Protein AF-A0A545UJK9-F1 (afdb_monomer)

Sequence (254 aa):
MILSSCSIAANKTDKSIFQKYAFKEGGYSVVGTHGQRHEFHAEMKEFFIENVESLKSIKRDWQLGDDKPLSACGYNYYLNILKDGVKVDEIGLNFEDGCGYAVIDGKSFSFDKSQLLKSKQLMRKVIRKEHKFESLEEARIFMNKQKTNSEIALVSPVKWAEFDGEFRVYANCKSHKHNKGKIDGCIKALKKQIREKQPKRKFAITQSGSSKDKVLLTIKGAKELIQLFDKESIVFTWKDYRPELIAYWVADAK

Foldseek 3Di:
DDDDDDPPPDPPPQQFPCVPDPLVVAQKKKWKDFDPDDPCCVVQPIWMARPSVLVVVLRNLWGFAAWDPDDPQFAGMKIFMDGNLHGPDIKGADDPPPQQWIADPNTITHTDPVSSNVSSVNIFHKDKDKDFDPALVVLLVVVVVCPPPPQWNDKPDFLSNQFFWKFKFKDQLDPDPPDPVSVVVSLVVVVVVLCVVPVPWDKDWDFPQDDVNITIIMMTTYLCSLVVDDPVGTPGRIDGGGSMIIIIGRPPDD

Secondary structure (DSSP, 8-state):
---------------BTTTT--GGGS-EEEEEEE-S--THHHHH-SEEE--HHHHHHHHHH-B--SEE---S---SEEEEEEETTEEEEEEEEE-STTT-EEEETTEEEE--THHHHHTGGG-EEEEEEEEE-SSHHHHHHHHHHHTT-TTEEEE---GGGT-SEEEEEEEE-SS-SS-HHHHHHHHHHHHHHHHHH-TT---EEEEEEEETTEEEEEEEE-GGGGGGS-GGGEEEEEEEPP-EEEEEEETT--

Organism: NCBI:txid2592383

Solvent-accessible s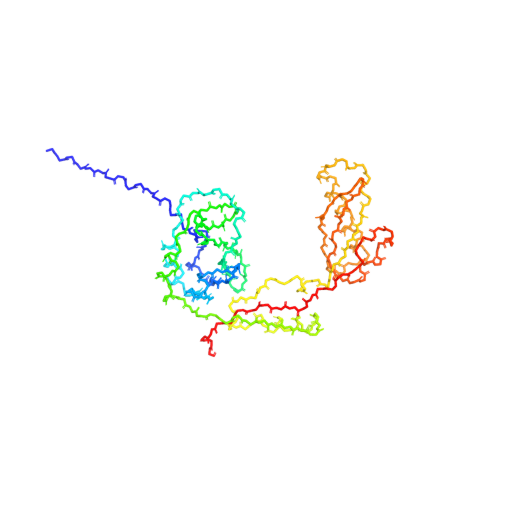urface area (backbone atoms only — not comparable to full-atom values): 14730 Å² total; per-residue (Å²): 138,83,84,78,80,81,77,77,76,76,80,72,74,78,46,26,81,44,62,90,58,66,43,91,75,52,59,39,34,40,38,39,40,80,52,48,93,52,77,63,49,79,75,68,53,40,30,36,39,54,54,48,68,52,51,48,48,48,34,71,65,35,54,44,58,60,80,42,80,84,65,90,70,71,41,38,31,33,40,37,33,26,50,75,86,40,79,76,49,69,35,40,28,25,74,54,89,93,63,32,26,35,38,52,99,91,44,31,23,28,38,68,68,65,50,58,62,77,44,48,89,64,45,42,53,41,45,81,44,80,47,78,47,97,36,58,66,58,40,48,53,52,52,61,67,48,73,80,41,86,42,54,76,45,68,60,93,54,74,52,80,74,24,54,25,38,30,29,34,50,44,79,44,84,87,54,84,86,46,63,74,59,52,53,49,46,51,51,52,51,51,49,55,50,38,75,78,40,71,89,64,62,69,49,79,44,81,74,52,70,52,95,56,27,37,31,32,40,40,34,15,56,80,74,63,55,77,79,52,60,74,89,34,50,78,38,82,72,43,75,50,75,38,59,45,49,34,29,28,40,69,83,63,128

pLDDT: mean 89.11, std 13.09, range [38.69, 98.19]

Mean predicted aligned error: 7.36 Å

Structure (mmCIF, N/CA/C/O backbone):
data_AF-A0A545UJK9-F1
#
_entry.id   AF-A0A545UJK9-F1
#
loop_
_atom_site.group_PDB
_atom_site.id
_atom_site.type_symbol
_atom_site.label_atom_id
_atom_site.label_alt_id
_atom_site.label_comp_id
_atom_site.label_asym_id
_atom_site.label_entity_id
_atom_site.label_seq_id
_atom_site.pdbx_PDB_ins_code
_atom_site.Cartn_x
_atom_site.Cartn_y
_atom_site.Cartn_z
_atom_site.occupancy
_atom_site.B_iso_or_equiv
_atom_site.auth_seq_id
_atom_site.auth_comp_id
_atom_site.auth_asym_id
_atom_site.auth_atom_id
_atom_site.pdbx_PDB_model_num
ATOM 1 N N . MET A 1 1 ? -63.002 16.857 7.895 1.00 39.66 1 MET A N 1
ATOM 2 C CA . MET A 1 1 ? -62.139 16.682 6.708 1.00 39.66 1 MET A CA 1
ATOM 3 C C . MET A 1 1 ? -60.701 16.827 7.197 1.00 39.66 1 MET A C 1
ATOM 5 O O . MET A 1 1 ? -60.295 17.936 7.507 1.00 39.66 1 MET A O 1
ATOM 9 N N . ILE A 1 2 ? -60.007 15.713 7.452 1.00 38.69 2 ILE A N 1
ATOM 10 C CA . ILE A 1 2 ? -58.653 15.698 8.036 1.00 38.69 2 ILE A CA 1
ATOM 11 C C . ILE A 1 2 ? -57.689 15.385 6.893 1.00 38.69 2 ILE A C 1
ATOM 13 O O . ILE A 1 2 ? -57.708 14.278 6.362 1.00 38.69 2 ILE A O 1
ATOM 17 N N . LEU A 1 3 ? -56.893 16.372 6.483 1.00 39.56 3 LEU A N 1
ATOM 18 C CA . LEU A 1 3 ? -55.818 16.173 5.516 1.00 39.56 3 LEU A CA 1
ATOM 19 C C . LEU A 1 3 ? -54.610 15.602 6.262 1.00 39.56 3 LEU A C 1
ATOM 21 O O . LEU A 1 3 ? -53.916 16.312 6.984 1.00 39.56 3 LEU A O 1
ATOM 25 N N . SER A 1 4 ? -54.405 14.295 6.111 1.00 48.59 4 SER A N 1
ATOM 26 C CA . SER A 1 4 ? -53.184 13.608 6.519 1.00 48.59 4 SER A CA 1
ATOM 27 C C . SER A 1 4 ? -52.075 13.975 5.533 1.00 48.59 4 SER A C 1
ATOM 29 O O . SER A 1 4 ? -52.131 13.616 4.356 1.00 48.59 4 SER A O 1
ATOM 31 N N . SER A 1 5 ? -51.089 14.741 5.992 1.00 42.91 5 SER A N 1
ATOM 32 C CA . SER A 1 5 ? -49.870 15.015 5.240 1.00 42.91 5 SER A CA 1
ATOM 33 C C . SER A 1 5 ? -48.931 13.810 5.339 1.00 42.91 5 SER A C 1
ATOM 35 O O . SER A 1 5 ? -48.243 13.600 6.337 1.00 42.91 5 SER A O 1
ATOM 37 N N . CYS A 1 6 ? -48.880 13.008 4.276 1.00 42.19 6 CYS A N 1
ATOM 38 C CA . CYS A 1 6 ? -47.784 12.070 4.058 1.00 42.19 6 CYS A CA 1
ATOM 39 C C . CYS A 1 6 ? -46.506 12.860 3.744 1.00 42.19 6 CYS A C 1
ATOM 41 O O . CYS A 1 6 ? -46.276 13.270 2.607 1.00 42.19 6 CYS A O 1
ATOM 43 N N . SER A 1 7 ? -45.654 13.048 4.749 1.00 41.72 7 SER A N 1
ATOM 44 C CA . SER A 1 7 ? -44.261 13.430 4.533 1.00 41.72 7 SER A CA 1
ATOM 45 C C . SER A 1 7 ? -43.517 12.234 3.945 1.00 41.72 7 SER A C 1
ATOM 47 O O . SER A 1 7 ? -43.176 11.286 4.651 1.00 41.72 7 SER A O 1
ATOM 49 N N . ILE A 1 8 ? -43.279 12.269 2.636 1.00 41.53 8 ILE A N 1
ATOM 50 C CA . ILE A 1 8 ? -42.358 11.356 1.961 1.00 41.53 8 ILE A CA 1
ATOM 51 C C . ILE A 1 8 ? -40.964 11.690 2.496 1.00 41.53 8 ILE A C 1
ATOM 53 O O . ILE A 1 8 ? -40.380 12.713 2.139 1.00 41.53 8 ILE A O 1
ATOM 57 N N . ALA A 1 9 ? -40.448 10.855 3.398 1.00 45.34 9 ALA A N 1
ATOM 58 C CA . ALA A 1 9 ? -39.056 10.918 3.808 1.00 45.34 9 ALA A CA 1
ATOM 59 C C . ALA A 1 9 ? -38.199 10.712 2.555 1.00 45.34 9 ALA A C 1
ATOM 61 O O . ALA A 1 9 ? -38.165 9.622 1.982 1.00 45.34 9 ALA A O 1
ATOM 62 N N . ALA A 1 10 ? -37.550 11.779 2.090 1.00 40.75 10 ALA A N 1
ATOM 63 C CA . ALA A 1 10 ? -36.544 11.676 1.052 1.00 40.75 10 ALA A CA 1
ATOM 64 C C . ALA A 1 10 ? -35.485 10.687 1.548 1.00 40.75 10 ALA A C 1
ATOM 66 O O . ALA A 1 10 ? -34.823 10.940 2.556 1.00 40.75 10 ALA A O 1
ATOM 67 N N . ASN A 1 11 ? -35.367 9.545 0.867 1.00 41.53 11 ASN A N 1
ATOM 68 C CA . ASN A 1 11 ? -34.298 8.579 1.078 1.00 41.53 11 ASN A CA 1
ATOM 69 C C . ASN A 1 11 ? -32.974 9.298 0.808 1.00 41.53 11 ASN A C 1
ATOM 71 O O . ASN A 1 11 ? -32.508 9.377 -0.328 1.00 41.53 11 ASN A O 1
ATOM 75 N N . LYS A 1 12 ? -32.392 9.874 1.860 1.00 50.25 12 LYS A N 1
ATOM 76 C CA . LYS A 1 12 ? -31.032 10.386 1.860 1.00 50.25 12 LYS A CA 1
ATOM 77 C C . LYS A 1 12 ? -30.170 9.151 1.643 1.00 50.25 12 LYS A C 1
ATOM 79 O O . LYS A 1 12 ? -30.011 8.345 2.550 1.00 50.25 12 LYS A O 1
ATOM 84 N N . THR A 1 13 ? -29.725 8.934 0.409 1.00 56.72 13 THR A N 1
ATOM 85 C CA . THR A 1 13 ? -28.750 7.891 0.094 1.00 56.72 13 THR A CA 1
ATOM 86 C C . THR A 1 13 ? -27.595 8.054 1.067 1.00 56.72 13 THR A C 1
ATOM 88 O O . THR A 1 13 ? -26.915 9.078 1.009 1.00 56.72 13 THR A O 1
ATOM 91 N N . ASP A 1 14 ? -27.434 7.095 1.981 1.00 67.19 14 ASP A N 1
ATOM 92 C CA . ASP A 1 14 ? -26.333 7.058 2.940 1.00 67.19 14 ASP A CA 1
ATOM 93 C C . ASP A 1 14 ? -25.021 7.178 2.160 1.00 67.19 14 ASP A C 1
ATOM 95 O O . ASP A 1 14 ? -24.580 6.239 1.490 1.00 67.19 14 ASP A O 1
ATOM 99 N N . LYS A 1 15 ? -24.406 8.362 2.203 1.00 89.06 15 LYS A N 1
ATOM 100 C CA . LYS A 1 15 ? -23.086 8.608 1.626 1.00 89.06 15 LYS A CA 1
ATOM 101 C C . LYS A 1 15 ? -22.047 8.318 2.704 1.00 89.06 15 LYS A C 1
ATOM 103 O O . LYS A 1 15 ? -21.289 9.191 3.095 1.00 89.06 15 LYS A O 1
ATOM 108 N N . SER A 1 16 ? -22.020 7.095 3.222 1.00 94.19 16 SER A N 1
ATOM 109 C CA . SER A 1 16 ? -20.997 6.696 4.188 1.00 94.19 16 SER A CA 1
ATOM 110 C C . SER A 1 16 ? -19.636 6.532 3.509 1.00 94.19 16 SER A C 1
ATOM 112 O O . SER A 1 16 ? -19.543 5.951 2.424 1.00 94.19 16 SER A O 1
ATOM 114 N N . ILE A 1 17 ? -18.556 6.921 4.194 1.00 95.19 17 ILE A N 1
ATOM 115 C CA . ILE A 1 17 ? -17.178 6.591 3.781 1.00 95.19 17 ILE A CA 1
ATOM 116 C C . ILE A 1 17 ? -16.957 5.074 3.663 1.00 95.19 17 ILE A C 1
ATOM 118 O O . ILE A 1 17 ? -16.113 4.609 2.899 1.00 95.19 17 ILE A O 1
ATOM 122 N N . PHE A 1 18 ? -17.761 4.286 4.381 1.00 96.50 18 PHE A N 1
ATOM 123 C CA . PHE A 1 18 ? -17.692 2.832 4.413 1.00 96.50 18 PHE A CA 1
ATOM 124 C C . PHE A 1 18 ? -18.866 2.154 3.690 1.00 96.50 18 PHE A C 1
ATOM 126 O O . PHE A 1 18 ? -19.170 0.987 3.961 1.00 96.50 18 PHE A O 1
ATOM 133 N N . GLN A 1 19 ? -19.543 2.853 2.770 1.00 95.00 19 GLN A N 1
ATOM 134 C CA . GLN A 1 19 ? -20.798 2.383 2.173 1.00 95.00 19 GLN A CA 1
ATOM 135 C C . GLN A 1 19 ? -20.699 0.971 1.574 1.00 95.00 19 GLN A C 1
ATOM 137 O O . GLN A 1 19 ? -21.574 0.138 1.828 1.00 95.00 19 GLN A O 1
ATOM 142 N N . LYS A 1 20 ? -19.606 0.665 0.866 1.00 95.00 20 LYS A N 1
ATOM 143 C CA . LYS A 1 20 ? -19.405 -0.619 0.174 1.00 95.00 20 LYS A CA 1
ATOM 144 C C . LYS A 1 20 ? -18.989 -1.798 1.064 1.00 95.00 20 LYS A C 1
ATOM 146 O O . LYS A 1 20 ? -18.977 -2.925 0.585 1.00 95.00 20 LYS A O 1
ATOM 151 N N . TYR A 1 21 ? -18.667 -1.581 2.342 1.00 96.44 21 TYR A N 1
ATOM 152 C CA . TYR A 1 21 ? -18.179 -2.658 3.214 1.00 96.44 21 TYR A CA 1
ATOM 153 C C . TYR A 1 21 ? -19.302 -3.282 4.037 1.00 96.44 21 TYR A C 1
ATOM 155 O O . TYR A 1 21 ? -20.040 -2.588 4.746 1.00 96.44 21 TYR A O 1
ATOM 163 N N . ALA A 1 22 ? -19.420 -4.605 3.985 1.00 95.81 22 ALA A N 1
ATOM 164 C CA . ALA A 1 22 ? -20.423 -5.360 4.721 1.00 95.81 22 ALA A CA 1
ATOM 165 C C . ALA A 1 22 ? -19.916 -5.749 6.120 1.00 95.81 22 ALA A C 1
ATOM 167 O O . ALA A 1 22 ? -19.771 -6.923 6.436 1.00 95.81 22 ALA A O 1
ATOM 168 N N . PHE A 1 23 ? -19.681 -4.769 7.001 1.00 96.06 23 PHE A N 1
ATOM 169 C CA . PHE A 1 23 ? -19.128 -5.023 8.346 1.00 96.06 23 PHE A CA 1
ATOM 170 C C . PHE A 1 23 ? -19.927 -6.030 9.193 1.00 96.06 23 PHE A C 1
ATOM 172 O O . PHE A 1 23 ? -19.360 -6.675 10.070 1.00 96.06 23 PHE A O 1
ATOM 179 N N . LYS A 1 24 ? -21.221 -6.226 8.902 1.00 94.31 24 LYS A N 1
ATOM 180 C CA . LYS A 1 24 ? -22.060 -7.257 9.538 1.00 94.31 24 LYS A CA 1
ATOM 181 C C . LYS A 1 24 ? -21.575 -8.694 9.300 1.00 94.31 24 LYS A C 1
ATOM 183 O O . LYS A 1 24 ? -21.925 -9.567 10.080 1.00 94.31 24 LYS A O 1
ATOM 188 N N . GLU A 1 25 ? -20.800 -8.932 8.246 1.00 94.25 25 GLU A N 1
ATOM 189 C CA . GLU A 1 25 ? -20.271 -10.253 7.883 1.00 94.25 25 GLU A CA 1
ATOM 190 C C . GLU A 1 25 ? -19.005 -10.617 8.679 1.00 94.25 25 GLU A C 1
ATOM 192 O O . GLU A 1 25 ? -18.482 -11.719 8.539 1.00 94.25 25 GLU A O 1
ATOM 197 N N . GLY A 1 26 ? -18.512 -9.713 9.536 1.00 94.38 26 GLY A N 1
ATOM 198 C CA . GLY A 1 26 ? -17.326 -9.944 10.358 1.00 94.38 26 GLY A CA 1
ATOM 199 C C . GLY A 1 26 ? -16.023 -9.981 9.556 1.00 94.38 26 GLY A C 1
ATOM 200 O O . GLY A 1 26 ? -15.997 -9.738 8.349 1.00 94.38 26 GLY A O 1
ATOM 201 N N . GLY A 1 27 ? -14.908 -10.236 10.246 1.00 94.88 27 GLY A N 1
ATOM 202 C CA . GLY A 1 27 ? -13.566 -10.337 9.652 1.00 94.88 27 GLY A CA 1
ATOM 203 C C . GLY A 1 27 ? -12.989 -9.028 9.101 1.00 94.88 27 GLY A C 1
ATOM 204 O O . GLY A 1 27 ? -11.875 -9.019 8.589 1.00 94.88 27 GLY A O 1
ATOM 205 N N . TYR A 1 28 ? -13.727 -7.922 9.183 1.00 98.06 28 TYR A N 1
ATOM 206 C CA . TYR A 1 28 ? -13.229 -6.611 8.794 1.00 98.06 28 TYR A CA 1
ATOM 207 C C . TYR A 1 28 ? -12.449 -5.955 9.925 1.00 98.06 28 TYR A C 1
ATOM 209 O O . TYR A 1 28 ? -12.803 -6.079 11.096 1.00 98.06 28 TYR A O 1
ATOM 217 N N . SER A 1 29 ? -11.448 -5.170 9.550 1.00 97.62 29 SER A N 1
ATOM 218 C CA . SER A 1 29 ? -10.830 -4.201 10.441 1.00 97.62 29 SER A CA 1
ATOM 219 C C . SER A 1 29 ? -10.411 -2.943 9.685 1.00 97.62 29 SER A C 1
ATOM 221 O O . SER A 1 29 ? -10.289 -2.935 8.457 1.00 97.62 29 SER A O 1
ATOM 223 N N . VAL A 1 30 ? -10.242 -1.853 10.427 1.00 98.19 30 VAL A N 1
ATOM 224 C CA . VAL A 1 30 ? -9.805 -0.553 9.919 1.00 98.19 30 VAL A CA 1
ATOM 225 C C . VAL A 1 30 ? -8.575 -0.118 10.702 1.00 98.19 30 VAL A C 1
ATOM 227 O O . VAL A 1 30 ? -8.620 -0.034 11.930 1.00 98.19 30 VAL A O 1
ATOM 230 N N . VAL A 1 31 ? -7.488 0.187 9.990 1.00 98.19 31 VAL A N 1
ATOM 231 C CA . VAL A 1 31 ? -6.260 0.750 10.569 1.00 98.19 31 VAL A CA 1
ATOM 232 C C . VAL A 1 31 ? -6.061 2.170 10.064 1.00 98.19 31 VAL A C 1
ATOM 234 O O . VAL A 1 31 ? -5.873 2.395 8.866 1.00 98.19 31 VAL A O 1
ATOM 237 N N . GLY A 1 32 ? -6.081 3.121 10.991 1.00 97.62 32 GLY A N 1
ATOM 238 C CA . GLY A 1 32 ? -5.728 4.508 10.744 1.00 97.62 32 GLY A CA 1
ATOM 239 C C . GLY A 1 32 ? -4.219 4.711 10.815 1.00 97.62 32 GLY A C 1
ATOM 240 O O . GLY A 1 32 ? -3.614 4.443 11.853 1.00 97.62 32 GLY A O 1
ATOM 241 N N . THR A 1 33 ? -3.606 5.186 9.730 1.00 96.81 33 THR A N 1
ATOM 242 C CA . THR A 1 33 ? -2.154 5.409 9.646 1.00 96.81 33 THR A CA 1
ATOM 243 C C . THR A 1 33 ? -1.821 6.819 9.182 1.00 96.81 33 THR A C 1
ATOM 245 O O . THR A 1 33 ? -2.498 7.367 8.311 1.00 96.81 33 THR A O 1
ATOM 248 N N . HIS A 1 34 ? -0.733 7.387 9.701 1.00 94.31 34 HIS A N 1
ATOM 249 C CA . HIS A 1 34 ? -0.248 8.691 9.256 1.00 94.31 34 HIS A CA 1
ATOM 250 C C . HIS A 1 34 ? 0.224 8.671 7.794 1.00 94.31 34 HIS A C 1
ATOM 252 O O . HIS A 1 34 ? 0.900 7.740 7.354 1.00 94.31 34 HIS A O 1
ATOM 258 N N . GLY A 1 35 ? -0.114 9.732 7.062 1.00 89.88 35 GLY A N 1
ATOM 259 C CA . GLY A 1 35 ? 0.452 10.067 5.759 1.00 89.88 35 GLY A CA 1
ATOM 260 C C . GLY A 1 35 ? 1.487 11.187 5.881 1.00 89.88 35 GLY A C 1
ATOM 261 O O . GLY A 1 35 ? 2.453 11.085 6.636 1.00 89.88 35 GLY A O 1
ATOM 262 N N . GLN A 1 36 ? 1.289 12.275 5.139 1.00 88.06 36 GLN A N 1
ATOM 263 C CA . GLN A 1 36 ? 2.109 13.485 5.239 1.00 88.06 36 GLN A CA 1
ATOM 264 C C . GLN A 1 36 ? 1.959 14.148 6.610 1.00 88.06 36 GLN A C 1
ATOM 266 O O . GLN A 1 36 ? 0.859 14.177 7.162 1.00 88.06 36 GLN A O 1
ATOM 271 N N . ARG A 1 37 ? 3.069 14.681 7.144 1.00 88.69 37 ARG A N 1
ATOM 272 C CA . ARG A 1 37 ? 3.132 15.339 8.458 1.00 88.69 37 ARG A CA 1
ATOM 273 C C . ARG A 1 37 ? 2.036 16.398 8.580 1.00 88.69 37 ARG A C 1
ATOM 275 O O . ARG A 1 37 ? 1.972 17.295 7.751 1.00 88.69 37 ARG A O 1
ATOM 282 N N . HIS A 1 38 ? 1.226 16.297 9.627 1.00 91.88 38 HIS A N 1
ATOM 283 C CA . HIS A 1 38 ? 0.122 17.216 9.889 1.00 91.88 38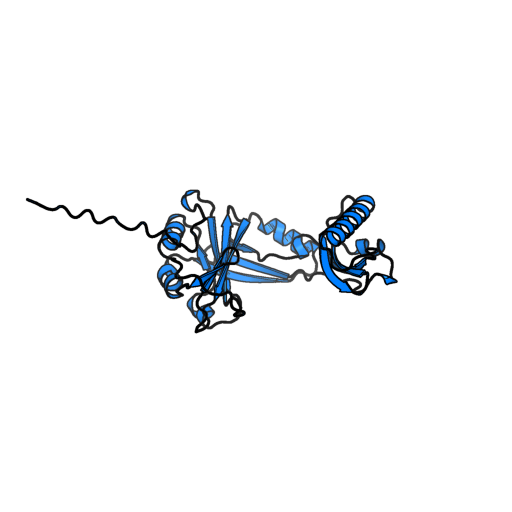 HIS A CA 1
ATOM 284 C C . HIS A 1 38 ? -0.143 17.312 11.395 1.00 91.88 38 HIS A C 1
ATOM 286 O O . HIS A 1 38 ? 0.093 16.348 12.126 1.00 91.88 38 HIS A O 1
ATOM 292 N N . GLU A 1 39 ? -0.662 18.442 11.875 1.00 90.38 39 GLU A N 1
ATOM 293 C CA . GLU A 1 39 ? -0.963 18.655 13.302 1.00 90.38 39 GLU A CA 1
ATOM 294 C C . GLU A 1 39 ? -1.950 17.621 13.873 1.00 90.38 39 GLU A C 1
ATOM 296 O O . GLU A 1 39 ? -1.786 17.143 14.997 1.00 90.38 39 GLU A O 1
ATOM 301 N N . PHE A 1 40 ? -2.899 17.171 13.048 1.00 89.19 40 PHE A N 1
ATOM 302 C CA . PHE A 1 40 ? -3.897 16.157 13.406 1.00 89.19 40 PHE A CA 1
ATOM 303 C C . PHE A 1 40 ? -3.283 14.811 13.833 1.00 89.19 40 PHE A C 1
ATOM 305 O O . PHE A 1 40 ? -3.926 14.023 14.524 1.00 89.19 40 PHE A O 1
ATOM 312 N N . HIS A 1 41 ? -2.025 14.537 13.464 1.00 91.06 41 HIS A N 1
ATOM 313 C CA . HIS A 1 41 ? -1.315 13.319 13.875 1.00 91.06 41 HIS A CA 1
ATOM 314 C C . HIS A 1 41 ? -1.152 13.230 15.392 1.00 91.06 41 HIS A C 1
ATOM 316 O O . HIS A 1 41 ? -1.311 12.156 15.970 1.00 91.06 41 HIS A O 1
ATOM 322 N N . ALA A 1 42 ? -0.861 14.356 16.051 1.00 88.75 42 ALA A N 1
ATOM 323 C CA . ALA A 1 42 ? -0.697 14.390 17.502 1.00 88.75 42 ALA A CA 1
ATOM 324 C C . ALA A 1 42 ? -2.025 14.119 18.225 1.00 88.75 42 ALA A C 1
ATOM 326 O O . ALA A 1 42 ? -2.048 13.473 19.277 1.00 88.75 42 ALA A O 1
ATOM 327 N N . GLU A 1 43 ? -3.124 14.583 17.632 1.00 91.75 43 GLU A N 1
ATOM 328 C CA . GLU A 1 43 ? -4.461 14.470 18.195 1.00 91.75 43 GLU A CA 1
ATOM 329 C C . GLU A 1 43 ? -5.041 13.063 18.022 1.00 91.75 43 GLU A C 1
ATOM 331 O O . GLU A 1 43 ? -5.506 12.462 18.997 1.00 91.75 43 GLU A O 1
ATOM 336 N N . MET A 1 44 ? -4.996 12.520 16.805 1.00 92.56 44 MET A N 1
ATOM 337 C CA . MET A 1 44 ? -5.635 11.245 16.488 1.00 92.56 44 MET A CA 1
ATOM 338 C C . MET A 1 44 ? -4.747 10.042 16.810 1.00 92.56 44 MET A C 1
ATOM 340 O O . MET A 1 44 ? -5.242 9.032 17.315 1.00 92.56 44 MET A O 1
ATOM 344 N N . LYS A 1 45 ? -3.433 10.172 16.572 1.00 94.25 45 LYS A N 1
ATOM 345 C CA . LYS A 1 45 ? -2.465 9.065 16.521 1.00 94.25 45 LYS A CA 1
ATOM 346 C C . LYS A 1 45 ? -2.906 7.974 15.536 1.00 94.25 45 LYS A C 1
ATOM 348 O O . LYS A 1 45 ? -3.890 8.117 14.816 1.00 94.25 45 LYS A O 1
ATOM 353 N N . GLU A 1 46 ? -2.146 6.893 15.458 1.00 96.25 46 GLU A N 1
ATOM 354 C CA . GLU A 1 46 ? -2.495 5.715 14.662 1.00 96.25 46 GLU A CA 1
ATOM 355 C C . GLU A 1 46 ? -3.425 4.816 15.479 1.00 96.25 46 GLU A C 1
ATOM 357 O O . GLU A 1 46 ? -3.264 4.683 16.700 1.00 96.25 46 GLU A O 1
ATOM 362 N N . PHE A 1 47 ? -4.400 4.196 14.820 1.00 97.06 47 PHE A N 1
ATOM 363 C CA . PHE A 1 47 ? -5.437 3.441 15.516 1.00 97.06 47 PHE A CA 1
ATOM 364 C C . PHE A 1 47 ? -5.882 2.181 14.776 1.00 97.06 47 PHE A C 1
ATOM 366 O O . PHE A 1 47 ? -5.608 1.998 13.593 1.00 97.06 47 PHE A O 1
ATOM 373 N N . PHE A 1 48 ? -6.623 1.337 15.489 1.00 97.44 48 PHE A N 1
ATOM 374 C CA . PHE A 1 48 ? -7.199 0.090 15.007 1.00 97.44 48 PHE A CA 1
ATOM 375 C C . PHE A 1 48 ? -8.634 -0.097 15.505 1.00 97.44 48 PHE A C 1
ATOM 377 O O . PHE A 1 48 ? -8.936 0.160 16.673 1.00 97.44 48 PHE A O 1
ATOM 384 N N . ILE A 1 49 ? -9.514 -0.567 14.623 1.00 97.38 49 ILE A N 1
ATOM 385 C CA . ILE A 1 49 ? -10.904 -0.918 14.929 1.00 97.38 49 ILE A CA 1
ATOM 386 C C . ILE A 1 49 ? -11.216 -2.256 14.255 1.00 97.38 49 ILE A C 1
ATOM 388 O O . ILE A 1 49 ? -11.106 -2.370 13.041 1.00 97.38 49 ILE A O 1
ATOM 392 N N . GLU A 1 50 ? -11.643 -3.254 15.021 1.00 96.44 50 GLU A N 1
ATOM 393 C CA . GLU A 1 50 ? -12.064 -4.573 14.501 1.00 96.44 50 GLU A CA 1
A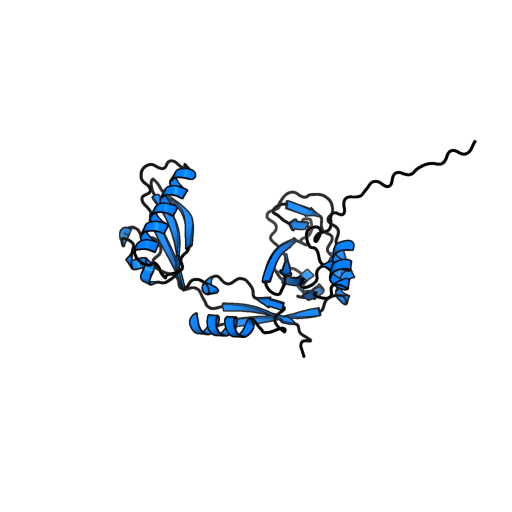TOM 394 C C . GLU A 1 50 ? -13.434 -5.013 15.026 1.00 96.44 50 GLU A C 1
ATOM 396 O O . GLU A 1 50 ? -14.084 -5.885 14.454 1.00 96.44 50 GLU A O 1
ATOM 401 N N . ASN A 1 51 ? -13.886 -4.417 16.135 1.00 96.12 51 ASN A N 1
ATOM 402 C CA . ASN A 1 51 ? -15.160 -4.770 16.734 1.00 96.12 51 ASN A CA 1
ATOM 403 C C . ASN A 1 51 ? -16.294 -4.426 15.758 1.00 96.12 51 ASN A C 1
ATOM 405 O O . ASN A 1 51 ? -16.435 -3.275 15.343 1.00 96.12 51 ASN A O 1
ATOM 409 N N . VAL A 1 52 ? -17.112 -5.423 15.419 1.00 97.25 52 VAL A N 1
ATOM 410 C CA . VAL A 1 52 ? -18.185 -5.296 14.422 1.00 97.25 52 VAL A CA 1
ATOM 411 C C . VAL A 1 52 ? -19.175 -4.180 14.770 1.00 97.25 52 VAL A C 1
ATOM 413 O O . VAL A 1 52 ? -19.610 -3.460 13.872 1.00 97.25 52 VAL A O 1
ATOM 416 N N . GLU A 1 53 ? -19.503 -3.984 16.047 1.00 97.50 53 GLU A N 1
ATOM 417 C CA . GLU A 1 53 ? -20.421 -2.923 16.475 1.00 97.50 53 GLU A CA 1
ATOM 418 C C . GLU A 1 53 ? -19.777 -1.536 16.368 1.00 97.50 53 GLU A C 1
ATOM 420 O O . GLU A 1 53 ? -20.399 -0.615 15.836 1.00 97.50 53 GLU A O 1
ATOM 425 N N . SER A 1 54 ? -18.501 -1.395 16.744 1.00 97.75 54 SER A N 1
ATOM 426 C CA . SER A 1 54 ? -17.735 -0.165 16.492 1.00 97.75 54 SER A CA 1
ATOM 427 C C . SER A 1 54 ? -17.659 0.158 14.996 1.00 97.75 54 SER A C 1
ATOM 429 O O . SER A 1 54 ? -17.886 1.301 14.604 1.00 97.75 54 SER A O 1
ATOM 431 N N . LEU A 1 55 ? -17.398 -0.844 14.149 1.00 98.00 55 LEU A N 1
ATOM 432 C CA . LEU A 1 55 ? -17.331 -0.692 12.693 1.00 98.00 55 LEU A CA 1
ATOM 433 C C . LEU A 1 55 ? -18.683 -0.273 12.091 1.00 98.00 55 LEU A C 1
ATOM 435 O O . LEU A 1 55 ? -18.745 0.629 11.254 1.00 98.00 55 LEU A O 1
ATOM 439 N N . LYS A 1 56 ? -19.790 -0.878 12.536 1.00 96.75 56 LYS A N 1
ATOM 440 C CA . LYS A 1 56 ? -21.145 -0.448 12.151 1.00 96.75 56 LYS A CA 1
ATOM 441 C C . LYS A 1 56 ? -21.433 0.982 12.607 1.00 96.75 56 LYS A C 1
ATOM 443 O O . LYS A 1 56 ? -22.018 1.742 11.835 1.00 96.75 56 LYS A O 1
ATOM 448 N N . SER A 1 57 ? -21.013 1.353 13.821 1.00 96.56 57 SER A N 1
ATOM 449 C CA . SER A 1 57 ? -21.190 2.713 14.336 1.00 96.56 57 SER A CA 1
ATOM 450 C C . SER A 1 57 ? -20.467 3.720 13.455 1.00 96.56 57 SER A C 1
ATOM 452 O O . SER A 1 57 ? -21.120 4.600 12.909 1.00 96.56 57 SER A O 1
ATOM 454 N N . ILE A 1 58 ? -19.161 3.550 13.214 1.00 96.94 58 ILE A N 1
ATOM 455 C CA . ILE A 1 58 ? -18.418 4.487 12.358 1.00 96.94 58 ILE A CA 1
ATOM 456 C C . ILE A 1 58 ? -18.951 4.492 10.923 1.00 96.94 58 ILE A C 1
ATOM 458 O O . ILE A 1 58 ? -18.964 5.539 10.296 1.00 96.94 58 ILE A O 1
ATOM 462 N N . LYS A 1 59 ? -19.460 3.369 10.394 1.00 96.38 59 LYS A N 1
ATOM 463 C CA . LYS A 1 59 ? -20.114 3.356 9.077 1.00 96.38 59 LYS A CA 1
ATOM 464 C C . LYS A 1 59 ? -21.334 4.276 9.041 1.00 96.38 59 LYS A C 1
ATOM 466 O O . LYS A 1 59 ? -21.498 5.013 8.075 1.00 96.38 59 LYS A O 1
ATOM 471 N N . ARG A 1 60 ? -22.174 4.250 10.072 1.00 95.25 60 ARG A N 1
ATOM 472 C CA . ARG A 1 60 ? -23.333 5.145 10.180 1.00 95.25 60 ARG A CA 1
ATOM 473 C C . ARG A 1 60 ? -22.914 6.588 10.467 1.00 95.25 60 ARG A C 1
ATOM 475 O O . ARG A 1 60 ? -23.527 7.511 9.945 1.00 95.25 60 ARG A O 1
ATOM 482 N N . ASP A 1 61 ? -21.896 6.783 11.294 1.00 95.62 61 ASP A N 1
ATOM 483 C CA . ASP A 1 61 ? -21.559 8.102 11.825 1.00 95.62 61 ASP A CA 1
ATOM 484 C C . ASP A 1 61 ? -20.615 8.885 10.897 1.00 95.62 61 ASP A C 1
ATOM 486 O O . ASP A 1 61 ? -20.625 10.110 10.937 1.00 95.62 61 ASP A O 1
ATOM 490 N N . TRP A 1 62 ? -19.810 8.207 10.068 1.00 96.50 62 TRP A N 1
ATOM 491 C CA . TRP A 1 62 ? -18.834 8.827 9.165 1.00 96.50 62 TRP A CA 1
ATOM 492 C C . TRP A 1 62 ? -19.431 9.022 7.774 1.00 96.50 62 TRP A C 1
ATOM 494 O O . TRP A 1 62 ? -19.296 8.192 6.868 1.00 96.50 62 TRP A O 1
ATOM 504 N N . GLN A 1 63 ? -20.101 10.153 7.625 1.00 96.25 63 GLN A N 1
ATOM 505 C CA . GLN A 1 63 ? -20.780 10.572 6.415 1.00 96.25 63 GLN A CA 1
ATOM 506 C C . GLN A 1 63 ? -19.878 11.472 5.568 1.00 96.25 63 GLN A C 1
ATOM 508 O O . GLN A 1 63 ? -19.115 12.309 6.063 1.00 96.25 63 GLN A O 1
ATOM 513 N N . LEU A 1 64 ? -19.983 11.283 4.262 1.00 95.69 64 LEU A N 1
ATOM 514 C CA . LEU A 1 64 ? -19.387 12.117 3.237 1.00 95.69 64 LEU A CA 1
ATOM 515 C C . LEU A 1 64 ? -20.346 13.265 2.931 1.00 95.69 64 LEU A C 1
ATOM 517 O O . LEU A 1 64 ? -21.564 13.082 2.846 1.00 95.69 64 LEU A O 1
ATOM 521 N N . GLY A 1 65 ? -19.779 14.451 2.754 1.00 94.12 65 GLY A N 1
ATOM 522 C CA . GLY A 1 65 ? -20.500 15.599 2.230 1.00 94.12 65 GLY A CA 1
ATOM 523 C C . GLY A 1 65 ? -20.541 15.589 0.705 1.00 94.12 65 GLY A C 1
ATOM 524 O O . GLY A 1 65 ? -20.558 14.541 0.053 1.00 94.12 65 GLY A O 1
ATOM 525 N N . ASP A 1 66 ? -20.551 16.790 0.140 1.00 93.25 66 ASP A N 1
ATOM 526 C CA . ASP A 1 66 ? -20.588 16.978 -1.303 1.00 93.25 66 ASP A CA 1
ATOM 527 C C . ASP A 1 66 ? -19.294 16.534 -1.980 1.00 93.25 66 ASP A C 1
ATOM 529 O O . ASP A 1 66 ? -18.205 16.540 -1.393 1.00 93.25 66 ASP A O 1
ATOM 533 N N . ASP A 1 67 ? -19.434 16.150 -3.242 1.00 91.94 67 ASP A N 1
ATOM 534 C CA . ASP A 1 67 ? -18.327 15.809 -4.117 1.00 91.94 67 ASP A CA 1
ATOM 535 C C . ASP A 1 67 ? -17.400 17.031 -4.248 1.00 91.94 67 ASP A C 1
ATOM 537 O O . ASP A 1 67 ? -17.850 18.168 -4.418 1.00 91.94 67 ASP A O 1
ATOM 541 N N . LYS A 1 68 ? -16.089 16.803 -4.173 1.00 87.69 68 LYS A N 1
ATOM 542 C CA . LYS A 1 68 ? -15.067 17.839 -4.339 1.00 87.69 68 LYS A CA 1
ATOM 543 C C . LYS A 1 68 ? -14.203 17.549 -5.566 1.00 87.69 68 LYS A C 1
ATOM 545 O O . LYS A 1 68 ? -13.983 16.385 -5.908 1.00 87.69 68 LYS A O 1
ATOM 550 N N . PRO A 1 69 ? -13.654 18.584 -6.224 1.00 86.62 69 PRO A N 1
ATOM 551 C CA . PRO A 1 69 ? -12.593 18.388 -7.200 1.00 86.62 69 PRO A CA 1
ATOM 552 C C . PRO A 1 69 ? -11.404 17.654 -6.568 1.00 86.62 69 PRO A C 1
ATOM 554 O O . PRO A 1 69 ? -11.049 17.901 -5.413 1.00 86.62 69 PRO A O 1
ATOM 557 N N . LEU A 1 70 ? -10.766 16.767 -7.332 1.00 82.69 70 LEU A N 1
ATOM 558 C CA . LEU A 1 70 ? -9.477 16.206 -6.936 1.00 82.69 70 LEU A CA 1
ATOM 559 C C . LEU A 1 70 ? -8.454 17.342 -6.876 1.00 82.69 70 LEU A C 1
ATOM 561 O O . LEU A 1 70 ? -8.213 18.019 -7.875 1.00 82.69 70 LEU A O 1
ATOM 565 N N . SER A 1 71 ? -7.865 17.546 -5.703 1.00 76.56 71 SER A N 1
ATOM 566 C CA . SER A 1 71 ? -6.817 18.539 -5.490 1.00 76.56 71 SER A CA 1
ATOM 567 C C . SER A 1 71 ? -5.455 17.860 -5.385 1.00 76.56 71 SER A C 1
ATOM 569 O O . SER A 1 71 ? -5.356 16.696 -5.006 1.00 76.56 71 SER A O 1
ATOM 571 N N . ALA A 1 72 ? -4.395 18.607 -5.687 1.00 75.31 72 ALA A N 1
ATOM 572 C CA . ALA A 1 72 ? -3.018 18.165 -5.492 1.00 75.31 72 ALA A CA 1
ATOM 573 C C . ALA A 1 72 ? -2.568 18.206 -4.015 1.00 75.31 72 ALA A C 1
ATOM 575 O O . ALA A 1 72 ? -1.399 17.928 -3.742 1.00 75.31 72 ALA A O 1
ATOM 576 N N . CYS A 1 73 ? -3.456 18.546 -3.062 1.00 78.12 73 CYS A N 1
ATOM 577 C CA . CYS A 1 73 ? -3.150 18.386 -1.637 1.00 78.12 73 CYS A CA 1
ATOM 578 C C . CYS A 1 73 ? -2.812 16.898 -1.388 1.00 78.12 73 CYS A C 1
ATOM 580 O O . CYS A 1 73 ? -3.569 16.031 -1.816 1.00 78.12 73 CYS A O 1
ATOM 582 N N . GLY A 1 74 ? -1.690 16.571 -0.739 1.00 86.31 74 GLY A N 1
ATOM 583 C CA . GLY A 1 74 ? -1.374 15.173 -0.412 1.00 86.31 74 GLY A CA 1
ATOM 584 C C . GLY A 1 74 ? -2.314 14.602 0.654 1.00 86.31 74 GLY A C 1
ATOM 585 O O . GLY A 1 74 ? -3.257 15.258 1.067 1.00 86.31 74 GLY A O 1
ATOM 586 N N . TYR A 1 75 ? -2.090 13.383 1.133 1.00 92.56 75 TYR A N 1
ATOM 587 C CA . TYR A 1 75 ? -2.948 12.795 2.170 1.00 92.56 75 TYR A CA 1
ATOM 588 C C . TYR A 1 75 ? -2.256 12.858 3.524 1.00 92.56 75 TYR A C 1
ATOM 590 O O . TYR A 1 75 ? -1.129 12.377 3.673 1.00 92.56 75 TYR A O 1
ATOM 598 N N . ASN A 1 76 ? -2.931 13.431 4.518 1.00 93.31 76 ASN A N 1
ATOM 599 C CA . ASN A 1 76 ? -2.411 13.509 5.880 1.00 93.31 76 ASN A CA 1
ATOM 600 C C . ASN A 1 76 ? -2.656 12.198 6.636 1.00 93.31 76 ASN A C 1
ATOM 602 O O . ASN A 1 76 ? -1.932 11.888 7.580 1.00 93.31 76 ASN A O 1
ATOM 606 N N . TYR A 1 77 ? -3.657 11.414 6.241 1.00 95.00 77 TYR A N 1
ATOM 607 C CA . TYR A 1 77 ? -4.039 10.193 6.939 1.00 95.00 77 TYR A CA 1
ATOM 608 C C . TYR A 1 77 ? -4.587 9.157 5.956 1.00 95.00 77 TYR A C 1
ATOM 610 O O . TYR A 1 77 ? -5.159 9.521 4.933 1.00 95.00 77 TYR A O 1
ATOM 618 N N . TYR A 1 78 ? -4.437 7.874 6.270 1.00 96.62 78 TYR A N 1
ATOM 619 C CA . TYR A 1 78 ? -5.012 6.782 5.488 1.00 96.62 78 TYR A CA 1
ATOM 620 C C . TYR A 1 78 ? -5.832 5.870 6.389 1.00 96.62 78 TYR A C 1
ATOM 622 O O . TYR A 1 78 ? -5.394 5.506 7.482 1.00 96.62 78 TYR A O 1
ATOM 630 N N . LEU A 1 79 ? -7.007 5.475 5.911 1.00 97.81 79 LEU A N 1
ATOM 631 C CA . LEU A 1 79 ? -7.783 4.383 6.480 1.00 97.81 79 LEU A CA 1
ATOM 632 C C . LEU A 1 79 ? -7.504 3.149 5.633 1.00 97.81 79 LEU A C 1
ATOM 634 O O . LEU A 1 79 ? -7.868 3.102 4.461 1.00 97.81 79 LEU A O 1
ATOM 638 N N . ASN A 1 80 ? -6.845 2.159 6.215 1.00 98.00 80 ASN A N 1
ATOM 639 C CA . ASN A 1 80 ? -6.593 0.878 5.573 1.00 98.00 80 ASN A CA 1
ATOM 640 C C . ASN A 1 80 ? -7.723 -0.064 5.971 1.00 98.00 80 ASN A C 1
ATOM 642 O O . ASN A 1 80 ? -7.922 -0.293 7.164 1.00 98.00 80 ASN A O 1
ATOM 646 N N . ILE A 1 81 ? -8.452 -0.598 4.994 1.00 98.06 81 ILE A N 1
ATOM 647 C CA . ILE A 1 81 ? -9.535 -1.546 5.240 1.00 98.06 81 ILE A CA 1
ATOM 648 C C . ILE A 1 81 ? -8.986 -2.938 4.976 1.00 98.06 81 ILE A C 1
ATOM 650 O O . ILE A 1 81 ? -8.480 -3.220 3.887 1.00 98.06 81 ILE A O 1
ATOM 654 N N . LEU A 1 82 ? -9.095 -3.806 5.975 1.00 97.00 82 LEU A N 1
ATOM 655 C CA . LEU A 1 82 ? -8.684 -5.193 5.882 1.00 97.00 82 LEU A CA 1
ATOM 656 C C . LEU A 1 82 ? -9.903 -6.103 5.974 1.00 97.00 82 LEU A C 1
ATOM 658 O O . LEU A 1 82 ? -10.873 -5.796 6.667 1.00 97.00 82 LEU A O 1
ATOM 662 N N . LYS A 1 83 ? -9.825 -7.235 5.280 1.00 96.38 83 LYS A N 1
ATOM 663 C CA . LYS A 1 83 ? -10.743 -8.362 5.392 1.00 96.38 83 LYS A CA 1
ATOM 664 C C . LYS A 1 83 ? -9.906 -9.609 5.644 1.00 96.38 83 LYS A C 1
ATOM 666 O O . LYS A 1 83 ? -9.010 -9.920 4.865 1.00 96.38 83 LYS A O 1
ATOM 671 N N . ASP A 1 84 ? -10.157 -10.255 6.776 1.00 93.81 84 ASP A N 1
ATOM 672 C CA . ASP A 1 84 ? -9.468 -11.460 7.235 1.00 93.81 84 ASP A CA 1
ATOM 673 C C . ASP A 1 84 ? -7.932 -11.269 7.254 1.00 93.81 84 ASP A C 1
ATOM 675 O O . ASP A 1 84 ? -7.159 -12.110 6.803 1.00 93.81 84 ASP A O 1
ATOM 679 N N . GLY A 1 85 ? -7.490 -10.095 7.731 1.00 91.38 85 GLY A N 1
ATOM 680 C CA . GLY A 1 85 ? -6.074 -9.709 7.831 1.00 91.38 85 GLY A CA 1
ATOM 681 C C . GLY A 1 85 ? -5.422 -9.247 6.521 1.00 91.38 85 GLY A C 1
ATOM 682 O O . GLY A 1 85 ? -4.262 -8.838 6.521 1.00 91.38 85 GLY A O 1
ATOM 683 N N . VAL A 1 86 ? -6.147 -9.261 5.400 1.00 91.56 86 VAL A N 1
ATOM 684 C CA . VAL A 1 86 ? -5.641 -8.813 4.096 1.00 91.56 86 VAL A CA 1
ATOM 685 C C . VAL A 1 86 ? -6.196 -7.433 3.775 1.00 91.56 86 VAL A C 1
ATOM 687 O O . VAL A 1 86 ? -7.407 -7.231 3.785 1.00 91.56 86 VAL A O 1
ATOM 690 N N . LYS A 1 87 ? -5.323 -6.474 3.453 1.00 94.75 87 LYS A N 1
ATOM 691 C CA . LYS A 1 87 ? -5.744 -5.147 2.984 1.00 94.75 87 LYS A CA 1
ATOM 692 C C . LYS A 1 87 ? -6.521 -5.275 1.671 1.00 94.75 87 LYS A C 1
ATOM 694 O O . LYS A 1 87 ? -5.965 -5.720 0.669 1.00 94.75 87 LYS A O 1
ATOM 699 N N . VAL A 1 88 ? -7.786 -4.863 1.688 1.00 95.94 88 VAL A N 1
ATOM 700 C CA . VAL A 1 88 ? -8.690 -4.875 0.526 1.00 95.94 88 VAL A CA 1
ATOM 701 C C . VAL A 1 88 ? -8.920 -3.488 -0.056 1.00 95.94 88 VAL A C 1
ATOM 703 O O . VAL A 1 88 ? -9.265 -3.387 -1.229 1.00 95.94 88 VAL A O 1
ATOM 706 N N . ASP A 1 89 ? -8.720 -2.431 0.735 1.00 96.81 89 ASP A N 1
ATOM 707 C CA . ASP A 1 89 ? -8.840 -1.059 0.249 1.00 96.81 89 ASP A CA 1
ATOM 708 C C . ASP A 1 89 ? -8.045 -0.056 1.103 1.00 96.81 89 ASP A C 1
ATOM 710 O O . ASP A 1 89 ? -7.570 -0.364 2.203 1.00 96.81 89 ASP A O 1
ATOM 714 N N . GLU A 1 90 ? -7.899 1.158 0.582 1.00 96.69 90 GLU A N 1
ATOM 715 C CA . GLU A 1 90 ? -7.307 2.312 1.247 1.00 96.69 90 GLU A CA 1
ATOM 716 C C . GLU A 1 90 ? -8.099 3.576 0.917 1.00 96.69 90 GLU A C 1
ATOM 718 O O . GLU A 1 90 ? -8.363 3.874 -0.245 1.00 96.69 90 GLU A O 1
ATOM 723 N N . ILE A 1 91 ? -8.426 4.356 1.945 1.00 96.88 91 ILE A N 1
ATOM 724 C CA . ILE A 1 91 ? -9.070 5.659 1.793 1.00 96.88 91 ILE A CA 1
ATOM 725 C C . ILE A 1 91 ? -8.098 6.730 2.274 1.00 96.88 91 ILE A C 1
ATOM 727 O O . ILE A 1 91 ? -7.699 6.738 3.440 1.00 96.88 91 ILE A O 1
ATOM 731 N N . GLY A 1 92 ? -7.718 7.632 1.371 1.00 95.75 92 GLY A N 1
ATOM 732 C CA . GLY A 1 92 ? -6.883 8.786 1.695 1.00 95.75 92 GLY A CA 1
ATOM 733 C C . GLY A 1 92 ? -7.725 9.912 2.284 1.00 95.75 92 GLY A C 1
ATOM 734 O O . GLY A 1 92 ? -8.758 10.267 1.720 1.00 95.75 92 GLY A O 1
ATOM 735 N N . LEU A 1 93 ? -7.280 10.483 3.399 1.00 95.44 93 LEU A N 1
ATOM 736 C CA . LEU A 1 93 ? -7.897 11.637 4.044 1.00 95.44 93 LEU A CA 1
ATOM 737 C C . LEU A 1 93 ? -6.932 12.818 4.008 1.00 95.44 93 LEU A C 1
ATOM 739 O O . LEU A 1 93 ? -5.743 12.691 4.327 1.00 95.44 93 LEU A O 1
ATOM 743 N N . ASN A 1 94 ? -7.462 13.980 3.659 1.00 93.88 94 ASN A N 1
ATOM 744 C CA . ASN A 1 94 ? -6.773 15.249 3.777 1.00 93.88 94 ASN A CA 1
ATOM 745 C C . ASN A 1 94 ? -7.558 16.166 4.724 1.00 93.88 94 ASN A C 1
ATOM 747 O O . ASN A 1 94 ? -8.762 16.364 4.556 1.00 93.88 94 ASN A O 1
ATOM 751 N N . PHE A 1 95 ? -6.848 16.729 5.698 1.00 91.38 95 PHE A N 1
ATOM 752 C CA . PHE A 1 95 ? -7.377 17.637 6.711 1.00 91.38 95 PHE A CA 1
ATOM 753 C C . PHE A 1 95 ? -6.684 19.001 6.719 1.00 91.38 95 PHE A C 1
ATOM 755 O O . PHE A 1 95 ? -6.908 19.759 7.660 1.00 91.38 95 PHE A O 1
ATOM 762 N N . GLU A 1 96 ? -5.881 19.301 5.695 1.00 88.69 96 GLU A N 1
ATOM 763 C CA . GLU A 1 96 ? -5.344 20.643 5.473 1.00 88.69 96 GLU A CA 1
ATOM 764 C C . GLU A 1 96 ? -6.496 21.642 5.349 1.00 88.69 96 GLU A C 1
ATOM 766 O O . GLU A 1 96 ? -7.553 21.341 4.766 1.00 88.69 96 GLU A O 1
ATOM 771 N N . ASP A 1 97 ? -6.270 22.847 5.864 1.00 81.81 97 ASP A N 1
ATOM 772 C CA . ASP A 1 97 ? -7.247 23.924 5.817 1.00 81.81 97 ASP A CA 1
ATOM 773 C C . ASP A 1 97 ? -7.645 24.233 4.365 1.00 81.81 97 ASP A C 1
ATOM 775 O O . ASP A 1 97 ? -6.816 24.434 3.478 1.00 81.81 97 ASP A O 1
ATOM 779 N N . GLY A 1 98 ? -8.953 24.222 4.101 1.00 78.56 98 GLY A N 1
ATOM 780 C CA . GLY A 1 98 ? -9.523 24.413 2.763 1.00 78.56 98 GLY A CA 1
ATOM 781 C C . GLY A 1 98 ? -9.577 23.157 1.880 1.00 78.56 98 GLY A C 1
ATOM 782 O O . GLY A 1 98 ? -10.363 23.130 0.931 1.00 78.56 98 GLY A O 1
ATOM 783 N N . CYS A 1 99 ? -8.842 22.087 2.202 1.00 82.00 99 CYS A N 1
ATOM 784 C CA . CYS A 1 99 ? -8.909 20.818 1.471 1.00 82.00 99 CYS A CA 1
ATOM 785 C C . CYS A 1 99 ? -10.018 19.923 2.078 1.00 82.00 99 CYS A C 1
ATOM 787 O O . CYS A 1 99 ? -11.055 19.731 1.433 1.00 82.00 99 CYS A O 1
ATOM 789 N N . GLY A 1 100 ? -9.863 19.433 3.318 1.00 88.81 100 GLY A N 1
ATOM 790 C CA . GLY A 1 100 ? -10.903 18.722 4.093 1.00 88.81 100 GLY A CA 1
ATOM 791 C C . GLY A 1 100 ? -11.726 17.695 3.297 1.00 88.81 100 GLY A C 1
ATOM 792 O O . GLY A 1 100 ? -12.912 17.931 3.031 1.00 88.81 100 GLY A O 1
ATOM 793 N N . TYR A 1 101 ? -11.097 16.607 2.844 1.00 93.44 101 TYR A N 1
ATOM 794 C CA . TYR A 1 101 ? -11.728 15.636 1.947 1.00 93.44 101 TYR A CA 1
ATOM 795 C C . TYR A 1 101 ? -11.237 14.194 2.142 1.00 93.44 101 TYR A C 1
ATOM 797 O O . TYR A 1 101 ? -10.154 13.949 2.672 1.00 93.44 101 TYR A O 1
ATOM 805 N N . ALA A 1 102 ? -12.039 13.239 1.672 1.00 95.00 102 ALA A N 1
ATOM 806 C CA . ALA A 1 102 ? -11.706 11.822 1.562 1.00 95.00 102 ALA A CA 1
ATOM 807 C C . ALA A 1 102 ? -11.683 11.395 0.087 1.00 95.00 102 ALA A C 1
ATOM 809 O O . ALA A 1 102 ? -12.548 11.817 -0.683 1.00 95.00 102 ALA A O 1
ATOM 810 N N . VAL A 1 103 ? -10.728 10.544 -0.302 1.00 94.56 103 VAL A N 1
ATOM 811 C CA . VAL A 1 103 ? -10.648 9.965 -1.653 1.00 94.56 103 VAL A CA 1
ATOM 812 C C . VAL A 1 103 ? -10.999 8.491 -1.627 1.00 94.56 103 VAL A C 1
ATOM 814 O O . VAL A 1 103 ? -10.325 7.696 -0.976 1.00 94.56 103 VAL A O 1
ATOM 817 N N . ILE A 1 104 ? -12.042 8.137 -2.374 1.00 92.44 104 ILE A N 1
ATOM 818 C CA . ILE A 1 104 ? -12.605 6.789 -2.450 1.00 92.44 104 ILE A CA 1
ATOM 819 C C . ILE A 1 104 ? -12.841 6.472 -3.921 1.00 92.44 104 ILE A C 1
ATOM 821 O O . ILE A 1 104 ? -13.492 7.247 -4.623 1.00 92.44 104 ILE A O 1
ATOM 825 N N . ASP A 1 105 ? -12.303 5.350 -4.402 1.00 89.75 105 ASP A N 1
ATOM 826 C CA . ASP A 1 105 ? -12.483 4.886 -5.786 1.00 89.75 105 ASP A CA 1
ATOM 827 C C . ASP A 1 105 ? -12.162 5.968 -6.844 1.00 89.75 105 ASP A C 1
ATOM 829 O O . ASP A 1 105 ? -12.812 6.081 -7.883 1.00 89.75 105 ASP A O 1
ATOM 833 N N . GLY A 1 106 ? -11.157 6.805 -6.559 1.00 89.69 106 GLY A N 1
ATOM 834 C CA . GLY A 1 106 ? -10.722 7.896 -7.437 1.00 89.69 106 GLY A CA 1
ATOM 835 C C . GLY A 1 106 ? -11.621 9.138 -7.440 1.00 89.69 106 GLY A C 1
ATOM 836 O O . GLY A 1 106 ? -11.392 10.036 -8.246 1.00 89.69 106 GLY A O 1
ATOM 837 N N . LYS A 1 107 ? -12.621 9.223 -6.556 1.00 91.94 107 LYS A N 1
ATOM 838 C CA . LYS A 1 107 ? -13.462 10.412 -6.347 1.00 91.94 107 LYS A CA 1
ATOM 839 C C . LYS A 1 107 ? -13.133 11.073 -5.016 1.00 91.94 107 LYS A C 1
ATOM 841 O O . LYS A 1 107 ? -12.768 10.381 -4.072 1.00 91.94 107 LYS A O 1
ATOM 846 N N . SER A 1 108 ? -13.282 12.394 -4.942 1.00 93.75 108 SER A N 1
ATOM 847 C CA . SER A 1 108 ? -13.084 13.166 -3.714 1.00 93.75 108 SER A CA 1
ATOM 848 C C . SER A 1 108 ? -14.419 13.654 -3.164 1.00 93.75 108 SER A C 1
ATOM 850 O O . SER A 1 108 ? -15.287 14.085 -3.922 1.00 93.75 108 SER A O 1
ATOM 852 N N . PHE A 1 109 ? -14.577 13.592 -1.846 1.00 94.75 109 PHE A N 1
ATOM 853 C CA . PHE A 1 109 ? -15.771 14.038 -1.133 1.00 94.75 109 PHE A CA 1
ATOM 854 C C . PHE A 1 109 ? -15.372 14.849 0.092 1.00 94.75 109 PHE A C 1
ATOM 856 O O . PHE A 1 109 ? -14.386 14.525 0.754 1.00 94.75 109 PHE A O 1
ATOM 863 N N . SER A 1 110 ? -16.154 15.868 0.436 1.00 94.62 110 SER A N 1
ATOM 864 C CA . SER A 1 110 ? -15.978 16.594 1.692 1.00 94.62 110 SER A CA 1
ATOM 865 C C . SER A 1 110 ? -16.069 15.638 2.881 1.00 94.62 110 SER A C 1
ATOM 867 O O . SER A 1 110 ? -16.970 14.799 2.937 1.00 94.62 110 SER A O 1
ATOM 869 N N . PHE A 1 111 ? -15.163 15.776 3.846 1.00 94.69 111 PHE A N 1
ATOM 870 C CA . PHE A 1 111 ? -15.145 14.911 5.019 1.00 94.69 111 PHE A CA 1
ATOM 871 C C . PHE A 1 111 ? -14.698 15.676 6.267 1.00 94.69 111 PHE A C 1
ATOM 873 O O . PHE A 1 111 ? -13.603 16.235 6.312 1.00 94.69 111 PHE A O 1
ATOM 880 N N . ASP A 1 112 ? -15.565 15.712 7.281 1.00 93.12 112 ASP A N 1
ATOM 881 C CA . ASP A 1 112 ? -15.310 16.427 8.533 1.00 93.12 112 ASP A CA 1
ATOM 882 C C . ASP A 1 112 ? -14.441 15.591 9.490 1.00 93.12 112 ASP A C 1
ATOM 884 O O . ASP A 1 112 ? -14.855 14.517 9.939 1.00 93.12 112 ASP A O 1
ATOM 888 N N . LYS A 1 113 ? -13.262 16.119 9.853 1.00 93.31 113 LYS A N 1
ATOM 889 C CA . LYS A 1 113 ? -12.327 15.492 10.805 1.00 93.31 113 LYS A CA 1
ATOM 890 C C . LYS A 1 113 ? -12.932 15.279 12.196 1.00 93.31 113 LYS A C 1
ATOM 892 O O . LYS A 1 113 ? -12.517 14.356 12.898 1.00 93.31 113 LYS A O 1
ATOM 897 N N . SER A 1 114 ? -13.948 16.061 12.582 1.00 93.75 114 SER A N 1
ATOM 898 C CA . SER A 1 114 ? -14.652 15.894 13.861 1.00 93.75 114 SER A CA 1
ATOM 899 C C . SER A 1 114 ? -15.301 14.512 13.996 1.00 93.75 114 SER A C 1
ATOM 901 O O . SER A 1 114 ? -15.440 14.004 15.109 1.00 93.75 114 SER A O 1
ATOM 903 N N . GLN A 1 115 ? -15.642 13.870 12.873 1.00 94.62 115 GLN A N 1
ATOM 904 C CA . GLN A 1 115 ? -16.215 12.525 12.848 1.00 94.62 115 GLN A CA 1
ATOM 905 C C . GLN A 1 115 ? -15.221 11.475 13.368 1.00 94.62 115 GLN A C 1
ATOM 907 O O . GLN A 1 115 ? -15.614 10.598 14.135 1.00 94.62 115 GLN A O 1
ATOM 912 N N . LEU A 1 116 ? -13.925 11.606 13.050 1.00 94.06 116 LEU A N 1
ATOM 913 C CA . LEU A 1 116 ? -12.878 10.732 13.602 1.00 94.06 116 LEU A CA 1
ATOM 914 C C . LEU A 1 116 ? -12.716 10.950 15.104 1.00 94.06 116 LEU A C 1
ATOM 916 O O . LEU A 1 116 ? -12.679 9.988 15.873 1.00 94.06 116 LEU A O 1
ATOM 920 N N . LEU A 1 117 ? -12.652 12.216 15.520 1.00 94.12 117 LEU A N 1
ATOM 921 C CA . LEU A 1 117 ? -12.433 12.590 16.916 1.00 94.12 117 LEU A CA 1
ATOM 922 C C . LEU A 1 117 ? -13.561 12.090 17.827 1.00 94.12 117 LEU A C 1
ATOM 924 O O . LEU A 1 117 ? -13.290 11.543 18.894 1.00 94.12 117 LEU A O 1
ATOM 928 N N . LYS A 1 118 ? -14.817 12.193 17.375 1.00 95.31 118 LYS A N 1
ATOM 929 C CA . LYS A 1 118 ? -16.000 11.686 18.094 1.00 95.31 118 LYS A CA 1
ATOM 930 C C . LYS A 1 118 ? -16.011 10.170 18.271 1.00 95.31 118 LYS A C 1
ATOM 932 O O . LYS A 1 118 ? -16.717 9.674 19.143 1.00 95.31 118 LYS A O 1
ATOM 937 N N . SER A 1 119 ? -15.272 9.432 17.446 1.00 95.56 119 SER A N 1
ATOM 938 C CA . SER A 1 119 ? -15.194 7.971 17.508 1.00 95.56 119 SER A CA 1
ATOM 939 C C . SER A 1 119 ? -13.935 7.471 18.216 1.00 95.56 119 SER A C 1
ATOM 941 O O . SER A 1 119 ? -13.728 6.263 18.272 1.00 95.56 119 SER A O 1
ATOM 943 N N . LYS A 1 120 ? -13.089 8.356 18.759 1.00 94.69 120 LYS A N 1
ATOM 944 C CA . LYS A 1 120 ? -11.771 8.009 19.317 1.00 94.69 120 LYS A CA 1
ATOM 945 C C . LYS A 1 120 ? -11.830 6.938 20.411 1.00 94.69 120 LYS A C 1
ATOM 947 O O . LYS A 1 120 ? -10.958 6.079 20.468 1.00 94.69 120 LYS A O 1
ATOM 952 N N . GLN A 1 121 ? -12.877 6.940 21.234 1.00 94.69 121 GLN A N 1
ATOM 953 C CA . GLN A 1 121 ? -13.119 5.930 22.273 1.00 94.69 121 GLN A CA 1
ATOM 954 C C . GLN A 1 121 ? -13.400 4.522 21.726 1.00 94.69 121 GLN A C 1
ATOM 956 O O . GLN A 1 121 ? -13.250 3.548 22.454 1.00 94.69 121 GLN A O 1
ATOM 961 N N . LEU A 1 122 ? -13.807 4.401 20.458 1.00 95.56 122 LEU A N 1
ATOM 962 C CA . LEU A 1 122 ? -14.047 3.112 19.801 1.00 95.56 122 LEU A CA 1
ATOM 963 C C . LEU A 1 122 ? -12.755 2.476 19.272 1.00 95.56 122 LEU A C 1
ATOM 965 O O . LEU A 1 122 ? -12.796 1.369 18.733 1.00 95.56 122 LEU A O 1
ATOM 969 N N . MET A 1 123 ? -11.632 3.190 19.367 1.00 95.38 123 MET A N 1
ATOM 970 C CA . MET A 1 123 ? -10.400 2.843 18.680 1.00 95.38 123 MET A CA 1
ATOM 971 C C . MET A 1 123 ? -9.327 2.378 19.652 1.00 95.38 123 MET A C 1
ATOM 973 O O . MET A 1 123 ? -9.085 2.981 20.697 1.00 95.38 123 MET A O 1
ATOM 977 N N . ARG A 1 124 ? -8.636 1.314 19.260 1.00 95.81 124 ARG A N 1
ATOM 978 C CA . ARG A 1 124 ? -7.465 0.794 19.961 1.00 95.81 124 ARG A CA 1
ATOM 979 C C . ARG A 1 124 ? -6.218 1.464 19.405 1.00 95.81 124 ARG A C 1
ATOM 981 O O . ARG A 1 124 ? -6.154 1.782 18.218 1.00 95.81 124 ARG A O 1
ATOM 988 N N . LYS A 1 125 ? -5.213 1.679 20.250 1.00 95.56 125 LYS A N 1
ATOM 989 C CA . LYS A 1 125 ? -3.933 2.243 19.804 1.00 95.56 125 LYS A CA 1
ATOM 990 C C . LYS A 1 125 ? -3.141 1.193 19.036 1.00 95.56 125 LYS A C 1
ATOM 992 O O . LYS A 1 125 ? -3.138 0.020 19.415 1.00 95.56 125 LYS A O 1
ATOM 997 N N . VAL A 1 126 ? -2.413 1.635 18.015 1.00 96.38 126 VAL A N 1
ATOM 998 C CA . VAL A 1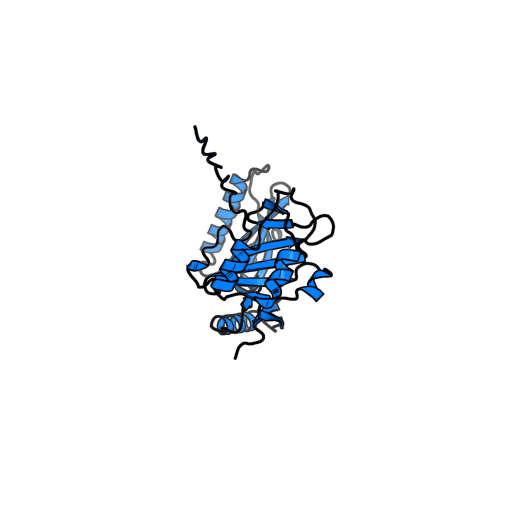 126 ? -1.360 0.826 17.396 1.00 96.38 126 VAL A CA 1
ATOM 999 C C . VAL A 1 126 ? 0.010 1.460 17.589 1.00 96.38 126 VAL A C 1
ATOM 1001 O O . VAL A 1 126 ? 0.140 2.671 17.759 1.00 96.38 126 VAL A O 1
ATOM 1004 N N . ILE A 1 127 ? 1.035 0.618 17.577 1.00 95.44 127 ILE A N 1
ATOM 1005 C CA . ILE A 1 127 ? 2.439 0.989 17.660 1.00 95.44 127 ILE A CA 1
ATOM 1006 C C . ILE A 1 127 ? 3.054 0.737 16.289 1.00 95.44 127 ILE A C 1
ATOM 1008 O O . ILE A 1 127 ? 3.194 -0.413 15.862 1.00 95.44 127 ILE A O 1
ATOM 1012 N N . ARG A 1 128 ? 3.448 1.811 15.608 1.00 95.00 128 ARG A N 1
ATOM 1013 C CA . ARG A 1 128 ? 4.263 1.729 14.398 1.00 95.00 128 ARG A CA 1
ATOM 1014 C C . ARG A 1 128 ? 5.680 1.295 14.750 1.00 95.00 128 ARG A C 1
ATOM 1016 O O . ARG A 1 128 ? 6.392 1.993 15.471 1.00 95.00 128 ARG A O 1
ATOM 1023 N N . LYS A 1 129 ? 6.101 0.162 14.195 1.00 95.56 129 LYS A N 1
ATOM 1024 C CA . LYS A 1 129 ? 7.471 -0.347 14.272 1.00 95.56 129 LYS A CA 1
ATOM 1025 C C . LYS A 1 129 ? 8.083 -0.362 12.880 1.00 95.56 129 LYS A C 1
ATOM 1027 O O . LYS A 1 129 ? 7.462 -0.817 11.920 1.00 95.56 129 LYS A O 1
ATOM 1032 N N . GLU A 1 130 ? 9.301 0.150 12.790 1.00 96.12 130 GLU A N 1
ATOM 1033 C CA . GLU A 1 130 ? 10.132 0.051 11.597 1.00 96.12 130 GLU A CA 1
ATOM 1034 C C . GLU A 1 130 ? 11.149 -1.066 11.814 1.00 96.12 130 GLU A C 1
ATOM 1036 O O . GLU A 1 130 ? 11.857 -1.082 12.820 1.00 96.12 130 GLU A O 1
ATOM 1041 N N . HIS A 1 131 ? 11.197 -2.005 10.879 1.00 96.12 131 HIS A N 1
ATOM 1042 C CA . HIS A 1 131 ? 12.155 -3.097 10.871 1.00 96.12 131 HIS A CA 1
ATOM 1043 C C . HIS A 1 131 ? 13.063 -2.934 9.660 1.00 96.12 131 HIS A C 1
ATOM 1045 O O . HIS A 1 131 ? 12.587 -2.799 8.530 1.00 96.12 131 HIS A O 1
ATOM 1051 N N . LYS A 1 132 ? 14.368 -2.959 9.909 1.00 96.38 132 LYS A N 1
ATOM 1052 C CA . LYS A 1 132 ? 15.406 -3.007 8.881 1.00 96.38 132 LYS A CA 1
ATOM 1053 C C . LYS A 1 132 ? 16.055 -4.375 8.963 1.00 96.38 132 LYS A C 1
ATOM 1055 O O . LYS A 1 132 ? 16.284 -4.862 10.067 1.00 96.38 132 LYS A O 1
ATOM 1060 N N . PHE A 1 133 ? 16.303 -4.977 7.813 1.00 96.62 133 PHE A N 1
ATOM 1061 C CA . PHE A 1 133 ? 16.925 -6.293 7.721 1.00 96.62 133 PHE A CA 1
ATOM 1062 C C . PHE A 1 1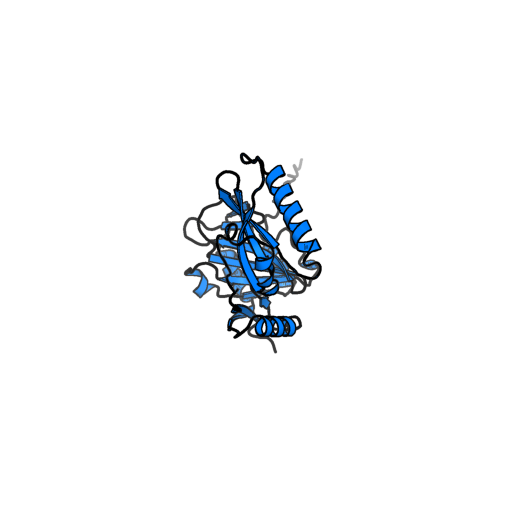33 ? 18.237 -6.184 6.950 1.00 96.62 133 PHE A C 1
ATOM 1064 O O . PHE A 1 133 ? 18.418 -5.265 6.148 1.00 96.62 133 PHE A O 1
ATOM 1071 N N . GLU A 1 134 ? 19.130 -7.147 7.148 1.00 95.19 134 GLU A N 1
ATOM 1072 C CA . GLU A 1 134 ? 20.396 -7.204 6.410 1.00 95.19 134 GLU A CA 1
ATOM 1073 C C . GLU A 1 134 ? 20.195 -7.788 5.003 1.00 95.19 134 GLU A C 1
ATOM 1075 O O . GLU A 1 134 ? 20.986 -7.553 4.089 1.00 95.19 134 GLU A O 1
ATOM 1080 N N . SER A 1 135 ? 19.107 -8.541 4.791 1.00 94.94 135 SER A N 1
ATOM 1081 C CA . SER A 1 135 ? 18.797 -9.160 3.500 1.00 94.94 135 SER A CA 1
ATOM 1082 C C . SER A 1 135 ? 17.297 -9.277 3.217 1.00 94.94 135 SER A C 1
ATOM 1084 O O . SER A 1 135 ? 16.452 -9.271 4.114 1.00 94.94 135 SER A O 1
ATOM 1086 N N . LEU A 1 136 ? 16.950 -9.441 1.935 1.00 94.38 136 LEU A N 1
ATOM 1087 C CA . LEU A 1 136 ? 15.570 -9.725 1.524 1.00 94.38 136 LEU A CA 1
ATOM 1088 C C . LEU A 1 136 ? 15.078 -11.090 2.012 1.00 94.38 136 LEU A C 1
ATOM 1090 O O . LEU A 1 136 ? 13.883 -11.261 2.245 1.00 94.38 136 LEU A O 1
ATOM 1094 N N . GLU A 1 137 ? 15.975 -12.068 2.136 1.00 93.88 137 GLU A N 1
ATOM 1095 C CA . GLU A 1 137 ? 15.643 -13.398 2.646 1.00 93.88 137 GLU A CA 1
ATOM 1096 C C . GLU A 1 137 ? 15.198 -13.319 4.107 1.00 93.88 137 GLU A C 1
ATOM 1098 O O . GLU A 1 137 ? 14.102 -13.776 4.439 1.00 93.88 137 GLU A O 1
ATOM 1103 N N . GLU A 1 138 ? 15.987 -12.648 4.947 1.00 95.88 138 GLU A N 1
ATOM 1104 C CA . GLU A 1 138 ? 15.652 -12.389 6.347 1.00 95.88 138 GLU A CA 1
ATOM 1105 C C . GLU A 1 138 ? 14.300 -11.670 6.471 1.00 95.88 138 GLU A C 1
ATOM 1107 O O . GLU A 1 138 ? 13.415 -12.115 7.206 1.00 95.88 138 GLU A O 1
ATOM 1112 N N . ALA A 1 139 ? 14.097 -10.615 5.679 1.00 95.81 139 ALA A N 1
ATOM 1113 C CA . ALA A 1 139 ? 12.860 -9.844 5.673 1.00 95.81 139 ALA A CA 1
ATOM 1114 C C . ALA A 1 139 ? 11.634 -10.692 5.283 1.00 95.81 139 ALA A C 1
ATOM 1116 O O . ALA A 1 139 ? 10.562 -10.585 5.886 1.00 95.81 139 ALA A O 1
ATOM 1117 N N . ARG A 1 140 ? 11.777 -11.583 4.292 1.00 94.81 140 ARG A N 1
ATOM 1118 C CA . ARG A 1 140 ? 10.712 -12.504 3.855 1.00 94.81 140 ARG A CA 1
ATOM 1119 C C . ARG A 1 140 ? 10.422 -13.578 4.902 1.00 94.81 140 ARG A C 1
ATOM 1121 O O . ARG A 1 140 ? 9.251 -13.891 5.124 1.00 94.81 140 ARG A O 1
ATOM 1128 N N . ILE A 1 141 ? 11.448 -14.119 5.564 1.00 94.31 141 ILE A N 1
ATOM 1129 C CA . ILE A 1 141 ? 11.283 -15.048 6.693 1.00 94.31 141 ILE A CA 1
ATOM 1130 C C . ILE A 1 141 ? 10.526 -14.353 7.826 1.00 94.31 141 ILE A C 1
ATOM 1132 O O . ILE A 1 141 ? 9.551 -14.912 8.333 1.00 94.31 141 ILE A O 1
ATOM 1136 N N . PHE A 1 142 ? 10.924 -13.128 8.181 1.00 94.38 142 PHE A N 1
ATOM 1137 C CA . PHE A 1 142 ? 10.236 -12.324 9.186 1.00 94.38 142 PHE A CA 1
ATOM 1138 C C . PHE A 1 142 ? 8.758 -12.138 8.827 1.00 94.38 142 PHE A C 1
ATOM 1140 O O . PHE A 1 142 ? 7.898 -12.500 9.628 1.00 94.38 142 PHE A O 1
ATOM 1147 N N . MET A 1 143 ? 8.443 -11.666 7.613 1.00 92.44 143 MET A N 1
ATOM 1148 C CA . MET A 1 143 ? 7.049 -11.487 7.186 1.00 92.44 143 MET A CA 1
ATOM 1149 C C . MET A 1 143 ? 6.247 -12.788 7.197 1.00 92.44 143 MET A C 1
ATOM 1151 O O . MET A 1 143 ? 5.087 -12.782 7.593 1.00 92.44 143 MET A O 1
ATOM 1155 N N . ASN A 1 144 ? 6.837 -13.908 6.771 1.00 91.19 144 ASN A N 1
ATOM 1156 C CA . ASN A 1 144 ? 6.145 -15.194 6.782 1.00 91.19 144 ASN A CA 1
ATOM 1157 C C . ASN A 1 144 ? 5.784 -15.635 8.205 1.00 91.19 144 ASN A C 1
ATOM 1159 O O . ASN A 1 144 ? 4.668 -16.106 8.408 1.00 91.19 144 ASN A O 1
ATOM 1163 N N . LYS A 1 145 ? 6.677 -15.426 9.183 1.00 91.94 145 LYS A N 1
ATOM 1164 C CA . LYS A 1 145 ? 6.387 -15.676 10.606 1.00 91.94 145 LYS A CA 1
ATOM 1165 C C . LYS A 1 145 ? 5.258 -14.786 11.133 1.00 91.94 145 LYS A C 1
ATOM 1167 O O . LYS A 1 145 ? 4.488 -15.216 11.979 1.00 91.94 145 LYS A O 1
ATOM 1172 N N . GLN A 1 146 ? 5.142 -13.567 10.611 1.00 90.50 146 GLN A N 1
ATOM 1173 C CA . GLN A 1 146 ? 4.123 -12.606 11.029 1.00 90.50 146 GLN A CA 1
ATOM 1174 C C . GLN A 1 146 ? 2.720 -12.877 10.466 1.00 90.50 146 GLN A C 1
ATOM 1176 O O . GLN A 1 146 ? 1.757 -12.314 10.971 1.00 90.50 146 GLN A O 1
ATOM 1181 N N . LYS A 1 147 ? 2.558 -13.747 9.459 1.00 86.12 147 LYS A N 1
ATOM 1182 C CA . LYS A 1 147 ? 1.244 -14.011 8.832 1.00 86.12 147 LYS A CA 1
ATOM 1183 C C . LYS A 1 147 ? 0.187 -14.550 9.794 1.00 86.12 147 LYS A C 1
ATOM 1185 O O . LYS A 1 147 ? -0.998 -14.371 9.549 1.00 86.12 147 LYS A O 1
ATOM 1190 N N . THR A 1 148 ? 0.614 -15.234 10.849 1.00 85.75 148 THR A N 1
ATOM 1191 C CA . THR A 1 148 ? -0.267 -15.808 11.873 1.00 85.75 148 THR A CA 1
ATOM 1192 C C . THR A 1 148 ? -0.262 -14.991 13.162 1.00 85.75 148 THR A C 1
ATOM 1194 O O . THR A 1 148 ? -0.820 -15.432 14.161 1.00 85.75 148 THR A O 1
ATOM 1197 N N . ASN A 1 149 ? 0.403 -13.835 13.173 1.00 90.25 149 ASN A N 1
ATOM 1198 C CA . ASN A 1 149 ? 0.521 -13.007 14.359 1.00 90.25 149 ASN A CA 1
ATOM 1199 C C . ASN A 1 149 ? -0.700 -12.085 14.480 1.00 90.25 149 ASN A C 1
ATOM 1201 O O . ASN A 1 149 ? -0.807 -11.087 13.769 1.00 90.25 149 ASN A O 1
ATOM 1205 N N . SER A 1 150 ? -1.599 -12.415 15.408 1.00 88.50 150 SER A N 1
ATOM 1206 C CA . SER A 1 150 ? -2.817 -11.645 15.682 1.00 88.50 150 SER A CA 1
ATOM 1207 C C . SER A 1 150 ? -2.561 -10.260 16.281 1.00 88.50 150 SER A C 1
ATOM 1209 O O . SER A 1 150 ? -3.475 -9.444 16.335 1.00 88.50 150 SER A O 1
ATOM 1211 N N . GLU A 1 151 ? -1.341 -9.973 16.734 1.00 92.44 151 GLU A N 1
ATOM 1212 C CA . GLU A 1 151 ? -0.985 -8.658 17.266 1.00 92.44 151 GLU A CA 1
ATOM 1213 C C . GLU A 1 151 ? -0.706 -7.631 16.163 1.00 92.44 151 GLU A C 1
ATOM 1215 O O . GLU A 1 151 ? -0.685 -6.428 16.428 1.00 92.44 151 GLU A O 1
ATOM 1220 N N . ILE A 1 152 ? -0.475 -8.070 14.924 1.00 94.06 152 ILE A N 1
ATOM 1221 C CA . ILE A 1 152 ? -0.177 -7.173 13.807 1.00 94.06 152 ILE A CA 1
ATOM 1222 C C . ILE A 1 152 ? -1.483 -6.756 13.137 1.00 94.06 152 ILE A C 1
ATOM 1224 O O . ILE A 1 152 ? -2.141 -7.543 12.463 1.00 94.06 152 ILE A O 1
ATOM 1228 N N . ALA A 1 153 ? -1.823 -5.477 13.276 1.00 94.94 153 ALA A N 1
ATOM 1229 C CA . ALA A 1 153 ? -2.994 -4.879 12.648 1.00 94.94 153 ALA A CA 1
ATOM 1230 C C . ALA A 1 153 ? -2.794 -4.650 11.144 1.00 94.94 153 ALA A C 1
ATOM 1232 O O . ALA A 1 153 ? -3.726 -4.796 10.359 1.00 94.94 153 ALA A O 1
ATOM 1233 N N . LEU A 1 154 ? -1.587 -4.239 10.742 1.00 95.94 154 LEU A N 1
ATOM 1234 C CA . LEU A 1 154 ? -1.264 -3.925 9.352 1.00 95.94 154 LEU A CA 1
ATOM 1235 C C . LEU A 1 154 ? 0.235 -4.039 9.100 1.00 95.94 154 LEU A C 1
ATOM 1237 O O . LEU A 1 154 ? 1.058 -3.607 9.906 1.00 95.94 154 LEU A O 1
ATOM 1241 N N . VAL A 1 155 ? 0.579 -4.535 7.918 1.00 93.75 155 VAL A N 1
ATOM 1242 C CA . VAL A 1 155 ? 1.919 -4.438 7.345 1.00 93.75 155 VAL A CA 1
ATOM 1243 C C . VAL A 1 155 ? 1.832 -3.562 6.101 1.00 93.75 155 VAL A C 1
ATOM 1245 O O . VAL A 1 155 ? 1.023 -3.831 5.209 1.00 93.75 155 VAL A O 1
ATOM 1248 N N . SER A 1 156 ? 2.643 -2.506 6.034 1.00 89.94 156 SER A N 1
ATOM 1249 C CA . SER A 1 156 ? 2.677 -1.637 4.858 1.00 89.94 156 SER A CA 1
ATOM 1250 C C . SER A 1 156 ? 3.092 -2.436 3.615 1.00 89.94 156 SER A C 1
ATOM 1252 O O . SER A 1 156 ? 3.999 -3.266 3.706 1.00 89.94 156 SER A O 1
ATOM 1254 N N . PRO A 1 157 ? 2.487 -2.192 2.438 1.00 86.81 157 PRO A N 1
ATOM 1255 C CA . PRO A 1 157 ? 2.880 -2.878 1.213 1.00 86.81 157 PRO A CA 1
ATOM 1256 C C . PRO A 1 157 ? 4.359 -2.645 0.887 1.00 86.81 157 PRO A C 1
ATOM 1258 O O . PRO A 1 157 ? 4.811 -1.505 0.773 1.00 86.81 157 PRO A O 1
ATOM 1261 N N . VAL A 1 158 ? 5.110 -3.726 0.680 1.00 89.94 158 VAL A N 1
ATOM 1262 C CA . VAL A 1 158 ? 6.540 -3.668 0.361 1.00 89.94 158 VAL A CA 1
ATOM 1263 C C . VAL A 1 158 ? 6.839 -4.362 -0.960 1.00 89.94 158 VAL A C 1
ATOM 1265 O O . VAL A 1 158 ? 6.485 -5.516 -1.183 1.00 89.94 158 VAL A O 1
ATOM 1268 N N . LYS A 1 159 ? 7.534 -3.660 -1.862 1.00 88.62 159 LYS A N 1
ATOM 1269 C CA . LYS A 1 159 ? 7.872 -4.188 -3.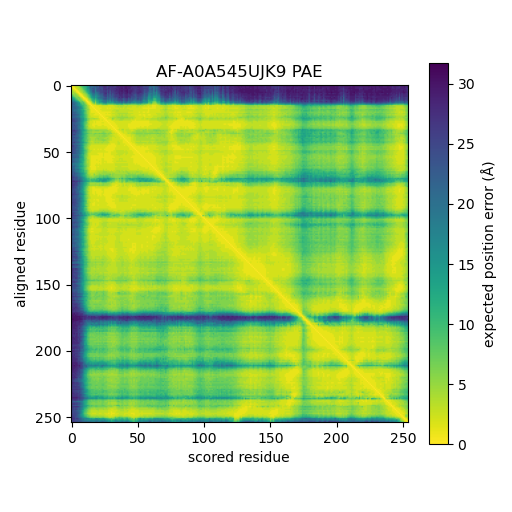198 1.00 88.62 159 LYS A CA 1
ATOM 1270 C C . LYS A 1 159 ? 8.815 -5.394 -3.133 1.00 88.62 159 LYS A C 1
ATOM 1272 O O . LYS A 1 159 ? 8.761 -6.261 -4.004 1.00 88.62 159 LYS A O 1
ATOM 1277 N N . TRP A 1 160 ? 9.660 -5.457 -2.105 1.00 92.50 160 TRP A N 1
ATOM 1278 C CA . TRP A 1 160 ? 10.628 -6.537 -1.921 1.00 92.50 160 TRP A CA 1
ATOM 1279 C C . TRP A 1 160 ? 10.016 -7.868 -1.478 1.00 92.50 160 TRP A C 1
ATOM 1281 O O . TRP A 1 160 ? 10.681 -8.906 -1.556 1.00 92.50 160 TRP A O 1
ATOM 1291 N N . ALA A 1 161 ? 8.739 -7.872 -1.074 1.00 90.31 161 ALA A N 1
ATOM 1292 C CA . ALA A 1 161 ? 8.003 -9.103 -0.796 1.00 90.31 161 ALA A CA 1
ATOM 1293 C C . ALA A 1 161 ? 8.023 -10.063 -1.994 1.00 90.31 161 ALA A C 1
ATOM 1295 O O . ALA A 1 161 ? 8.069 -11.279 -1.817 1.00 90.31 161 ALA A O 1
ATOM 1296 N N . GLU A 1 162 ? 8.001 -9.513 -3.211 1.00 91.56 162 GLU A N 1
ATOM 1297 C CA . GLU A 1 162 ? 7.849 -10.287 -4.444 1.00 91.56 162 GLU A CA 1
ATOM 1298 C C . GLU A 1 162 ? 9.082 -10.284 -5.348 1.00 91.56 162 GLU A C 1
ATOM 1300 O O . GLU A 1 162 ? 9.298 -11.255 -6.075 1.00 91.56 162 GLU A O 1
ATOM 1305 N N . PHE A 1 163 ? 9.868 -9.206 -5.330 1.00 95.31 163 PHE A N 1
ATOM 1306 C CA . PHE A 1 163 ? 10.989 -9.001 -6.249 1.00 95.31 163 PHE A CA 1
ATOM 1307 C C . PHE A 1 163 ? 12.254 -8.613 -5.490 1.00 95.31 163 PHE A C 1
ATOM 1309 O O . PHE A 1 163 ? 12.171 -8.047 -4.403 1.00 95.31 163 PHE A O 1
ATOM 1316 N N . ASP A 1 164 ? 13.420 -8.889 -6.066 1.00 95.81 164 ASP A N 1
ATOM 1317 C CA . ASP A 1 164 ? 14.701 -8.578 -5.426 1.00 95.81 164 ASP A CA 1
ATOM 1318 C C . ASP A 1 164 ? 15.167 -7.148 -5.725 1.00 95.81 164 ASP A C 1
ATOM 1320 O O . ASP A 1 164 ? 15.824 -6.488 -4.923 1.00 95.81 164 ASP A O 1
ATOM 1324 N N . GLY A 1 165 ? 14.765 -6.632 -6.880 1.00 96.75 165 GLY A N 1
ATOM 1325 C CA . GLY A 1 165 ? 15.092 -5.286 -7.300 1.00 96.75 165 GLY A CA 1
ATOM 1326 C C . GLY A 1 165 ? 14.451 -4.941 -8.629 1.00 96.75 165 GLY A C 1
ATOM 1327 O O . GLY A 1 165 ? 13.517 -5.605 -9.101 1.00 96.75 165 GLY A O 1
ATOM 1328 N N . GLU A 1 166 ? 14.964 -3.880 -9.237 1.00 97.44 166 GLU A N 1
ATOM 1329 C CA . GLU A 1 166 ? 14.520 -3.429 -10.547 1.00 97.44 166 GLU A CA 1
ATOM 1330 C C . GLU A 1 166 ? 15.659 -2.895 -11.414 1.00 97.44 166 GLU A C 1
ATOM 1332 O O . GLU A 1 166 ? 16.676 -2.402 -10.928 1.00 97.44 166 GLU A O 1
ATOM 1337 N N . PHE A 1 167 ? 15.454 -2.964 -12.725 1.00 97.50 167 PHE A N 1
ATOM 1338 C CA . PHE A 1 167 ? 16.311 -2.355 -13.736 1.00 97.50 167 PHE A CA 1
ATOM 1339 C C . PHE A 1 167 ? 15.451 -1.754 -14.852 1.00 97.50 167 PHE A C 1
ATOM 1341 O O . PHE A 1 167 ? 14.241 -2.008 -14.925 1.00 97.50 167 PHE A O 1
ATOM 1348 N N . ARG A 1 168 ? 16.048 -0.915 -15.706 1.00 97.19 168 ARG A N 1
ATOM 1349 C CA . ARG A 1 168 ? 15.329 -0.292 -16.829 1.00 97.19 168 ARG A CA 1
ATOM 1350 C C . ARG A 1 168 ? 16.002 -0.570 -18.155 1.00 97.19 168 ARG A C 1
ATOM 1352 O O . ARG A 1 168 ? 17.218 -0.424 -18.278 1.00 97.19 168 ARG A O 1
ATOM 1359 N N . VAL A 1 169 ? 15.180 -0.884 -19.149 1.00 96.00 169 VAL A N 1
ATOM 1360 C CA . VAL A 1 169 ? 15.615 -1.165 -20.518 1.00 96.00 169 VAL A CA 1
ATOM 1361 C C . VAL A 1 169 ? 14.793 -0.387 -21.532 1.00 96.00 169 VAL A C 1
ATOM 1363 O O . VAL A 1 169 ? 13.604 -0.129 -21.323 1.00 96.00 169 VAL A O 1
ATOM 1366 N N . TYR A 1 170 ? 15.414 -0.048 -22.655 1.00 93.31 170 TYR A N 1
ATOM 1367 C CA . TYR A 1 170 ? 14.703 0.344 -23.859 1.00 93.31 170 TYR A CA 1
ATOM 1368 C C . TYR A 1 170 ? 14.347 -0.890 -24.682 1.00 93.31 170 TYR A C 1
ATOM 1370 O O . TYR A 1 170 ? 15.224 -1.608 -25.153 1.00 93.31 170 TYR A O 1
ATOM 1378 N N . ALA A 1 171 ? 13.055 -1.095 -24.917 1.00 90.31 171 ALA A N 1
ATOM 1379 C CA . ALA A 1 171 ? 12.583 -2.072 -25.887 1.00 90.31 171 ALA A CA 1
ATOM 1380 C C . ALA A 1 171 ? 12.347 -1.393 -27.243 1.00 90.31 171 ALA A C 1
ATOM 1382 O O . ALA A 1 171 ? 11.621 -0.396 -27.333 1.00 90.31 171 ALA A O 1
ATOM 1383 N N . ASN A 1 172 ? 12.945 -1.953 -28.300 1.00 84.56 172 ASN A N 1
ATOM 1384 C CA . ASN A 1 172 ? 12.679 -1.560 -29.682 1.00 84.56 172 ASN A CA 1
ATOM 1385 C C . ASN A 1 172 ? 11.327 -2.131 -30.113 1.00 84.56 172 ASN A C 1
ATOM 1387 O O . ASN A 1 172 ? 11.228 -3.250 -30.617 1.00 84.56 172 ASN A O 1
ATOM 1391 N N . CYS A 1 173 ? 10.277 -1.346 -29.932 1.00 78.25 173 CYS A N 1
ATOM 1392 C CA . CYS A 1 173 ? 8.951 -1.704 -30.398 1.00 78.25 173 CYS A CA 1
ATOM 1393 C C . CYS A 1 173 ? 8.752 -1.040 -31.777 1.00 78.25 173 CYS A C 1
ATOM 1395 O O . CYS A 1 173 ? 8.298 0.101 -31.871 1.00 78.25 173 CYS A O 1
ATOM 1397 N N . LYS A 1 174 ? 9.214 -1.711 -32.849 1.00 64.75 174 LYS A N 1
ATOM 1398 C CA . LYS A 1 174 ? 9.254 -1.168 -34.225 1.00 64.75 174 LYS A CA 1
ATOM 1399 C C . LYS A 1 174 ? 7.898 -0.534 -34.610 1.00 64.75 174 LYS A C 1
ATOM 1401 O O . LYS A 1 174 ? 6.880 -1.224 -34.605 1.00 64.75 174 LYS A O 1
ATOM 1406 N N . SER A 1 175 ? 7.900 0.740 -35.035 1.00 55.41 175 SER A N 1
ATOM 1407 C CA . SER A 1 175 ? 6.771 1.517 -35.617 1.00 55.41 175 SER A CA 1
ATOM 1408 C C . SER A 1 175 ? 5.682 2.070 -34.669 1.00 55.41 175 SER A C 1
ATOM 1410 O O . SER A 1 175 ? 4.481 1.888 -34.912 1.00 55.41 175 SER A O 1
ATOM 1412 N N . HIS A 1 176 ? 6.031 2.743 -33.568 1.00 51.75 176 HIS A N 1
ATOM 1413 C CA . HIS A 1 176 ? 5.027 3.179 -32.580 1.00 51.75 176 HIS A CA 1
ATOM 1414 C C . HIS A 1 176 ? 5.046 4.685 -32.305 1.00 51.75 176 HIS A C 1
ATOM 1416 O O . HIS A 1 176 ? 5.510 5.144 -31.265 1.00 51.75 176 HIS A O 1
ATOM 1422 N N . LYS A 1 177 ? 4.413 5.461 -33.192 1.00 54.97 177 LYS A N 1
ATOM 1423 C CA . LYS A 1 177 ? 3.811 6.738 -32.783 1.00 54.97 177 LYS A CA 1
ATOM 1424 C C . LYS A 1 177 ? 2.684 6.424 -31.788 1.00 54.97 177 LYS A C 1
ATOM 1426 O O . LYS A 1 177 ? 1.632 5.971 -32.218 1.00 54.97 177 LYS A O 1
ATOM 1431 N N . HIS A 1 178 ? 2.941 6.560 -30.485 1.00 60.25 178 HIS A N 1
ATOM 1432 C CA . HIS A 1 178 ? 1.991 6.653 -29.354 1.00 60.25 178 HIS A CA 1
ATOM 1433 C C . HIS A 1 178 ? 0.741 5.730 -29.303 1.00 60.25 178 HIS A C 1
ATOM 1435 O O . HIS A 1 178 ? -0.166 5.976 -28.513 1.00 60.25 178 HIS A O 1
ATOM 1441 N N . ASN A 1 179 ? 0.660 4.645 -30.081 1.00 72.06 179 ASN A N 1
ATOM 1442 C CA . ASN A 1 179 ? -0.495 3.744 -30.076 1.00 72.06 179 ASN A CA 1
ATOM 1443 C C . ASN A 1 179 ? -0.396 2.743 -28.911 1.00 72.06 179 ASN A C 1
ATOM 1445 O O . ASN A 1 179 ? 0.387 1.789 -28.965 1.00 72.06 179 ASN A O 1
ATOM 1449 N N . LYS A 1 180 ? -1.223 2.955 -27.878 1.00 72.50 180 LYS A N 1
ATOM 1450 C CA . LYS A 1 180 ? -1.289 2.148 -26.647 1.00 72.50 180 LYS A CA 1
ATOM 1451 C C . LYS A 1 180 ? -1.389 0.639 -26.914 1.00 72.50 180 LYS A C 1
ATOM 1453 O O . LYS A 1 180 ? -0.620 -0.125 -26.342 1.00 72.50 180 LYS A O 1
ATOM 1458 N N . GLY A 1 181 ? -2.237 0.215 -27.856 1.00 75.81 181 GLY A N 1
ATOM 1459 C CA . GLY A 1 181 ? -2.434 -1.211 -28.154 1.00 75.81 181 GLY A CA 1
ATOM 1460 C C . GLY A 1 181 ? -1.180 -1.906 -28.698 1.00 75.81 181 GLY A C 1
ATOM 1461 O O . GLY A 1 181 ? -0.948 -3.084 -28.427 1.00 75.81 181 GLY A O 1
ATOM 1462 N N . LYS A 1 182 ? -0.318 -1.176 -29.417 1.00 76.50 182 LYS A N 1
ATOM 1463 C CA . LYS A 1 182 ? 0.951 -1.728 -29.915 1.00 76.50 182 LYS A CA 1
ATOM 1464 C C . LYS A 1 182 ? 2.014 -1.835 -28.816 1.00 76.50 182 LYS A C 1
ATOM 1466 O O . LYS A 1 182 ? 2.754 -2.817 -28.785 1.00 76.50 182 LYS A O 1
ATOM 1471 N N . ILE A 1 183 ? 2.054 -0.873 -27.891 1.00 83.00 183 ILE A N 1
ATOM 1472 C CA . ILE A 1 183 ? 2.930 -0.930 -26.708 1.00 83.00 183 ILE A CA 1
ATOM 1473 C C . ILE A 1 183 ? 2.568 -2.143 -25.844 1.00 83.00 183 ILE A C 1
ATOM 1475 O O . ILE A 1 183 ? 3.455 -2.910 -25.465 1.00 83.00 183 ILE A O 1
ATOM 1479 N N . ASP A 1 184 ? 1.275 -2.372 -25.609 1.00 87.88 184 ASP A N 1
ATOM 1480 C CA . ASP A 1 184 ? 0.791 -3.538 -24.862 1.00 87.88 184 ASP A CA 1
ATOM 1481 C C . ASP A 1 184 ? 1.199 -4.855 -25.542 1.00 87.88 184 ASP A C 1
ATOM 1483 O O . ASP A 1 184 ? 1.657 -5.789 -24.877 1.00 87.88 184 ASP A O 1
ATOM 1487 N N . GLY A 1 185 ? 1.119 -4.911 -26.877 1.00 87.81 185 GLY A N 1
ATOM 1488 C CA . GLY A 1 185 ? 1.623 -6.032 -27.673 1.00 87.81 185 GLY A CA 1
ATOM 1489 C C . GLY A 1 185 ? 3.125 -6.274 -27.487 1.00 87.81 185 GLY A C 1
ATOM 1490 O O . GLY A 1 185 ? 3.539 -7.413 -27.261 1.00 87.81 185 GLY A O 1
ATOM 1491 N N . CYS A 1 186 ? 3.936 -5.211 -27.504 1.00 87.12 186 CYS A N 1
ATOM 1492 C CA . CYS A 1 186 ? 5.381 -5.285 -27.268 1.00 87.12 186 CYS A CA 1
ATOM 1493 C C . CYS A 1 186 ? 5.702 -5.814 -25.858 1.00 87.12 186 CYS A C 1
ATOM 1495 O O . CYS A 1 186 ? 6.490 -6.749 -25.702 1.00 87.12 186 CYS A O 1
ATOM 1497 N N . ILE A 1 187 ? 5.028 -5.287 -24.827 1.00 91.62 187 ILE A N 1
ATOM 1498 C CA . ILE A 1 187 ? 5.183 -5.755 -23.442 1.00 91.62 187 ILE A CA 1
ATOM 1499 C C . ILE A 1 187 ? 4.760 -7.224 -23.318 1.00 91.62 187 ILE A C 1
ATOM 1501 O O . ILE A 1 187 ? 5.441 -8.003 -22.652 1.00 91.62 187 ILE A O 1
ATOM 1505 N N . LYS A 1 188 ? 3.663 -7.634 -23.966 1.00 93.25 188 LYS A N 1
ATOM 1506 C CA . LYS A 1 188 ? 3.195 -9.029 -23.962 1.00 93.25 188 LYS A CA 1
ATOM 1507 C C . LYS A 1 188 ? 4.209 -9.971 -24.617 1.00 93.25 188 LYS A C 1
ATOM 1509 O O . LYS A 1 188 ? 4.484 -11.033 -24.058 1.00 93.25 188 LYS A O 1
ATOM 1514 N N . ALA A 1 189 ? 4.792 -9.580 -25.750 1.00 91.25 189 ALA A N 1
ATOM 1515 C CA . ALA A 1 189 ? 5.838 -10.349 -26.421 1.00 91.25 189 ALA A CA 1
ATOM 1516 C C . ALA A 1 189 ? 7.091 -10.490 -25.543 1.00 91.25 189 ALA A C 1
ATOM 1518 O O . ALA A 1 189 ? 7.601 -11.597 -25.376 1.00 91.25 189 ALA A O 1
ATOM 1519 N N . LEU A 1 190 ? 7.531 -9.404 -24.900 1.00 92.62 190 LEU A N 1
ATOM 1520 C CA . LEU A 1 190 ? 8.671 -9.447 -23.985 1.00 92.62 190 LEU A CA 1
ATOM 1521 C C . LEU A 1 190 ? 8.391 -10.328 -22.758 1.00 92.62 190 LEU A C 1
ATOM 1523 O O . LEU A 1 190 ? 9.229 -11.143 -22.379 1.00 92.62 190 LEU A O 1
ATOM 1527 N N . LYS A 1 191 ? 7.191 -10.234 -22.165 1.00 95.31 191 LYS A N 1
ATOM 1528 C CA . LYS A 1 191 ? 6.770 -11.138 -21.079 1.00 95.31 191 LYS A CA 1
ATOM 1529 C C . LYS A 1 191 ? 6.866 -12.603 -21.510 1.00 95.31 191 LYS A C 1
ATOM 1531 O O . LYS A 1 191 ? 7.341 -13.423 -20.729 1.00 95.31 191 LYS A O 1
ATOM 1536 N N . LYS A 1 192 ? 6.441 -12.931 -22.735 1.00 95.38 192 LYS A N 1
ATOM 1537 C CA . LYS A 1 192 ? 6.539 -14.290 -23.285 1.00 95.38 192 LYS A CA 1
ATOM 1538 C C . LYS A 1 192 ? 7.999 -14.749 -23.383 1.00 95.38 192 LYS A C 1
ATOM 1540 O O . LYS A 1 192 ? 8.322 -15.795 -22.836 1.00 95.38 192 LYS A O 1
ATOM 1545 N N . GLN A 1 193 ? 8.882 -13.931 -23.957 1.00 94.38 193 GLN A N 1
ATOM 1546 C CA . GLN A 1 193 ? 10.310 -14.256 -24.087 1.00 94.38 193 GLN A CA 1
ATOM 1547 C C . GLN A 1 193 ? 11.000 -14.485 -22.734 1.00 94.38 193 GLN A C 1
ATOM 1549 O O . GLN A 1 193 ? 11.758 -15.440 -22.574 1.00 94.38 193 GLN A O 1
ATOM 1554 N N . ILE A 1 194 ? 10.722 -13.639 -21.733 1.00 95.38 194 ILE A N 1
ATOM 1555 C CA . ILE A 1 194 ? 11.271 -13.836 -20.383 1.00 95.38 194 ILE A CA 1
ATOM 1556 C C . ILE A 1 194 ? 10.729 -15.136 -19.777 1.00 95.38 194 ILE A C 1
ATOM 1558 O O . ILE A 1 194 ? 11.496 -15.889 -19.186 1.00 95.38 194 ILE A O 1
ATOM 1562 N N . ARG A 1 195 ? 9.432 -15.435 -19.937 1.00 96.75 195 ARG A N 1
ATOM 1563 C CA . ARG A 1 195 ? 8.831 -16.681 -19.429 1.00 96.75 195 ARG A CA 1
ATOM 1564 C C . ARG A 1 195 ? 9.408 -17.930 -20.087 1.00 96.75 195 ARG A C 1
ATOM 1566 O O . ARG A 1 195 ? 9.606 -18.911 -19.386 1.00 96.75 195 ARG A O 1
ATOM 1573 N N . GLU A 1 196 ? 9.697 -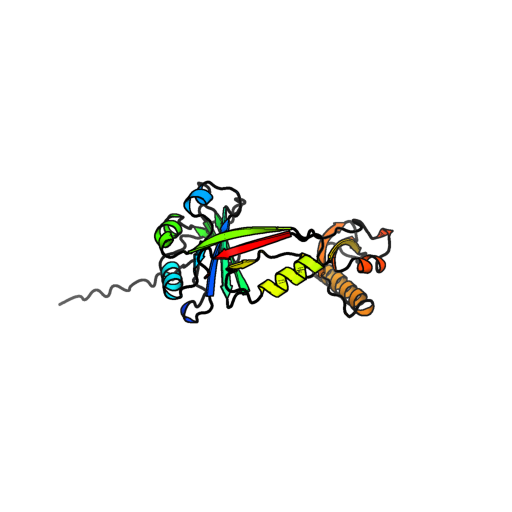17.893 -21.383 1.00 96.50 196 GLU A N 1
ATOM 1574 C CA . GLU A 1 196 ? 10.334 -19.009 -22.093 1.00 96.50 196 GLU A CA 1
ATOM 1575 C C . GLU A 1 196 ? 11.737 -19.293 -21.545 1.00 96.50 196 GLU A C 1
ATOM 1577 O O . GLU A 1 196 ? 12.085 -20.445 -21.305 1.00 96.50 196 GLU A O 1
ATOM 1582 N N . LYS A 1 197 ? 12.524 -18.243 -21.278 1.00 95.88 197 LYS A N 1
ATOM 1583 C CA . LYS A 1 197 ? 13.897 -18.383 -20.767 1.00 95.88 197 LYS A CA 1
ATOM 1584 C C . LYS A 1 197 ? 13.973 -18.623 -19.254 1.00 95.88 197 LYS A C 1
ATOM 1586 O O . LYS A 1 197 ? 14.940 -19.202 -18.773 1.00 95.88 197 LYS A O 1
ATOM 1591 N N . GLN A 1 198 ? 12.992 -18.142 -18.490 1.00 95.50 198 GLN A N 1
ATOM 1592 C CA . GLN A 1 198 ? 12.980 -18.143 -17.021 1.00 95.50 198 GLN A CA 1
ATOM 1593 C C . GLN A 1 198 ? 11.581 -18.510 -16.475 1.00 95.50 198 GLN A C 1
ATOM 1595 O O . GLN A 1 198 ? 10.942 -17.703 -15.789 1.00 95.50 198 GLN A O 1
ATOM 1600 N N . PRO A 1 199 ? 11.071 -19.730 -16.736 1.00 93.06 199 PRO A N 1
ATOM 1601 C CA . PRO A 1 199 ? 9.665 -20.086 -16.497 1.00 93.06 199 PRO A CA 1
ATOM 1602 C C . PRO A 1 199 ? 9.240 -19.972 -15.029 1.00 93.06 199 PRO A C 1
ATOM 1604 O O . PRO A 1 199 ? 8.133 -19.516 -14.733 1.00 93.06 199 PRO A O 1
ATOM 1607 N N . LYS A 1 200 ? 10.141 -20.316 -14.101 1.00 93.50 200 LYS A N 1
ATOM 1608 C CA . LYS A 1 200 ? 9.877 -20.331 -12.653 1.00 93.50 200 LYS A CA 1
ATOM 1609 C C . LYS A 1 200 ? 10.071 -18.974 -11.967 1.00 93.50 200 LYS A C 1
ATOM 1611 O O . LYS A 1 200 ? 9.704 -18.827 -10.804 1.00 93.50 200 LYS A O 1
ATOM 1616 N N . ARG A 1 201 ? 10.650 -17.974 -12.641 1.00 92.50 201 ARG A N 1
ATOM 1617 C CA . ARG A 1 201 ? 10.970 -16.684 -12.010 1.00 92.50 201 ARG A CA 1
ATOM 1618 C C . ARG A 1 201 ? 9.756 -15.757 -12.008 1.00 92.50 201 ARG A C 1
ATOM 1620 O O . ARG A 1 201 ? 9.032 -15.642 -12.998 1.00 92.50 201 ARG A O 1
ATOM 1627 N N . LYS A 1 202 ? 9.515 -15.084 -10.882 1.00 94.81 202 LYS A N 1
ATOM 1628 C CA . LYS A 1 202 ? 8.528 -14.000 -10.798 1.00 94.81 202 LYS A CA 1
ATOM 1629 C C . LYS A 1 202 ? 9.146 -12.721 -11.353 1.00 94.81 202 LYS A C 1
ATOM 1631 O O . LYS A 1 202 ? 10.301 -12.419 -11.071 1.00 94.81 202 LYS A O 1
ATOM 1636 N N . PHE A 1 203 ? 8.373 -11.986 -12.143 1.00 96.94 203 PHE A N 1
ATOM 1637 C CA . PHE A 1 203 ? 8.772 -10.677 -12.641 1.00 96.94 203 PHE A CA 1
ATOM 1638 C C . PHE A 1 203 ? 7.546 -9.839 -13.007 1.00 96.94 203 PHE A C 1
ATOM 1640 O O . PHE A 1 203 ? 6.472 -10.379 -13.295 1.00 96.94 203 PHE A O 1
ATOM 1647 N N . ALA A 1 204 ? 7.729 -8.522 -13.042 1.00 96.69 204 ALA A N 1
ATOM 1648 C CA . ALA A 1 204 ? 6.750 -7.564 -13.535 1.00 96.69 204 ALA A CA 1
ATOM 1649 C C . ALA A 1 204 ? 7.408 -6.593 -14.520 1.00 96.69 204 ALA A C 1
ATOM 1651 O O . ALA A 1 204 ? 8.582 -6.257 -14.387 1.00 96.69 204 ALA A O 1
ATOM 1652 N N . ILE A 1 205 ? 6.633 -6.136 -15.505 1.00 95.88 205 ILE A N 1
ATOM 1653 C CA . ILE A 1 205 ? 7.064 -5.149 -16.500 1.00 95.88 205 ILE A CA 1
ATOM 1654 C C . ILE A 1 205 ? 6.046 -4.018 -16.507 1.00 95.88 205 ILE A C 1
ATOM 1656 O O . ILE A 1 205 ? 4.850 -4.272 -16.668 1.00 95.88 205 ILE A O 1
ATOM 1660 N N . THR A 1 206 ? 6.530 -2.789 -16.365 1.00 94.25 206 THR A N 1
ATOM 1661 C CA . THR A 1 206 ? 5.722 -1.568 -16.444 1.00 94.25 206 THR A CA 1
ATOM 1662 C C . THR A 1 206 ? 6.369 -0.577 -17.398 1.00 94.25 206 THR A C 1
ATOM 1664 O O . THR A 1 206 ? 7.587 -0.399 -17.362 1.00 94.25 206 THR A O 1
ATOM 1667 N N . GLN A 1 207 ? 5.567 0.109 -18.210 1.00 93.00 207 GLN A N 1
ATOM 1668 C CA . GLN A 1 207 ? 6.051 1.256 -18.971 1.00 93.00 207 GLN A CA 1
ATOM 1669 C C . GLN A 1 207 ? 6.400 2.392 -18.005 1.00 93.00 207 GLN A C 1
ATOM 1671 O O . GLN A 1 207 ? 5.612 2.741 -17.131 1.00 93.00 207 GLN A O 1
ATOM 1676 N N . SER A 1 208 ? 7.593 2.958 -18.154 1.00 91.75 208 SER A N 1
ATOM 1677 C CA . SER A 1 208 ? 8.077 4.079 -17.335 1.00 91.75 208 SER A CA 1
ATOM 1678 C C . SER A 1 208 ? 8.408 5.316 -18.160 1.00 91.75 208 SER A C 1
ATOM 1680 O O . SER A 1 208 ? 8.766 6.345 -17.602 1.00 91.75 208 SER A O 1
ATOM 1682 N N . GLY A 1 209 ? 8.289 5.218 -19.482 1.00 88.38 209 GLY A N 1
ATOM 1683 C CA . GLY A 1 209 ? 8.466 6.328 -20.401 1.00 88.38 209 GLY A CA 1
ATOM 1684 C C . GLY A 1 209 ? 8.522 5.853 -21.846 1.00 88.38 209 GLY A C 1
ATOM 1685 O O . GLY A 1 209 ? 8.308 4.678 -22.158 1.00 88.38 209 GLY A O 1
ATOM 1686 N N . SER A 1 210 ? 8.835 6.779 -22.736 1.00 84.81 210 SER A N 1
ATOM 1687 C CA . SER A 1 210 ? 9.047 6.515 -24.155 1.00 84.81 210 SER A CA 1
ATOM 1688 C C . SER A 1 210 ? 10.068 7.504 -24.697 1.00 84.81 210 SER A C 1
ATOM 1690 O O . SER A 1 210 ? 10.083 8.661 -24.287 1.00 84.81 210 SER A O 1
ATOM 1692 N N . SER A 1 211 ? 10.893 7.044 -25.627 1.00 79.06 211 SER A N 1
ATOM 1693 C CA . SER A 1 211 ? 11.796 7.866 -26.433 1.00 79.06 211 SER A CA 1
ATOM 1694 C C . SER A 1 211 ? 11.589 7.489 -27.900 1.00 79.06 211 SER A C 1
ATOM 1696 O O . SER A 1 211 ? 10.953 6.478 -28.175 1.00 79.06 211 SER A O 1
ATOM 1698 N N . LYS A 1 212 ? 12.063 8.290 -28.856 1.00 76.06 212 LYS A N 1
ATOM 1699 C CA . LYS A 1 212 ? 11.853 8.073 -30.300 1.00 76.06 212 LYS A CA 1
ATOM 1700 C C . LYS A 1 212 ? 12.042 6.589 -30.688 1.00 76.06 212 LYS A C 1
ATOM 1702 O O . LYS A 1 212 ? 13.129 6.042 -30.525 1.00 76.06 212 LYS A O 1
ATOM 1707 N N . ASP A 1 213 ? 10.950 5.950 -31.123 1.00 78.25 213 ASP A N 1
ATOM 1708 C CA . ASP A 1 213 ? 10.821 4.526 -31.503 1.00 78.25 213 ASP A CA 1
ATOM 1709 C C . ASP A 1 213 ? 11.134 3.469 -30.418 1.00 78.25 213 ASP A C 1
ATOM 1711 O O . ASP A 1 213 ? 11.169 2.267 -30.700 1.00 78.25 213 ASP A O 1
ATOM 1715 N N . LYS A 1 214 ? 11.314 3.888 -29.161 1.00 86.25 214 LYS A N 1
ATOM 1716 C CA . LYS A 1 214 ? 11.673 3.033 -28.024 1.00 86.25 214 LYS A CA 1
ATOM 1717 C C . LYS A 1 214 ? 10.722 3.228 -26.850 1.00 86.25 214 LYS A C 1
ATOM 1719 O O . LYS A 1 214 ? 10.339 4.341 -26.492 1.00 86.25 214 LYS A O 1
ATOM 1724 N N . VAL A 1 215 ? 10.398 2.137 -26.171 1.00 90.38 215 VAL A N 1
ATOM 1725 C CA . VAL A 1 215 ? 9.633 2.192 -24.921 1.00 90.38 215 VAL A CA 1
ATOM 1726 C C . VAL A 1 215 ? 10.591 1.964 -23.763 1.00 90.38 215 VAL A C 1
ATOM 1728 O O . VAL A 1 215 ? 11.337 0.987 -23.767 1.00 90.38 215 VAL A O 1
ATOM 1731 N N . LEU A 1 216 ? 10.580 2.866 -22.779 1.00 93.44 216 LEU A N 1
ATOM 1732 C CA . LEU A 1 216 ? 11.319 2.666 -21.538 1.00 93.44 216 LEU A CA 1
ATOM 1733 C C . LEU A 1 216 ? 10.483 1.775 -20.622 1.00 93.44 216 LEU A C 1
ATOM 1735 O O . LEU A 1 216 ? 9.375 2.144 -20.218 1.00 93.44 216 LEU A O 1
ATOM 1739 N N . LEU A 1 217 ? 11.023 0.612 -20.283 1.00 95.06 217 LEU A N 1
ATOM 1740 C CA . LEU A 1 217 ? 10.380 -0.373 -19.426 1.00 95.06 217 LEU A CA 1
ATOM 1741 C C . LEU A 1 217 ? 11.149 -0.485 -18.111 1.00 95.06 217 LEU A C 1
ATOM 1743 O O . LEU A 1 217 ? 12.370 -0.620 -18.120 1.00 95.06 217 LEU A O 1
ATOM 1747 N N . THR A 1 218 ? 10.431 -0.468 -16.989 1.00 96.75 218 THR A N 1
ATOM 1748 C CA . THR A 1 218 ? 10.966 -0.921 -15.699 1.00 96.75 218 THR A CA 1
ATOM 1749 C C . THR A 1 218 ? 10.614 -2.389 -15.522 1.00 96.75 218 THR A C 1
ATOM 1751 O O . THR A 1 218 ? 9.440 -2.767 -15.610 1.00 96.75 218 THR A O 1
ATOM 1754 N N . ILE A 1 219 ? 11.635 -3.199 -15.262 1.00 96.88 219 ILE A N 1
ATOM 1755 C CA . ILE A 1 219 ? 11.520 -4.630 -15.002 1.00 96.88 219 ILE A CA 1
ATOM 1756 C C . ILE A 1 219 ? 11.846 -4.860 -13.532 1.00 96.88 219 ILE A C 1
ATOM 1758 O O . ILE A 1 219 ? 12.913 -4.472 -13.065 1.00 96.88 219 ILE A O 1
ATOM 1762 N N . LYS A 1 220 ? 10.918 -5.493 -12.815 1.00 97.56 220 LYS A N 1
ATOM 1763 C CA . LYS A 1 220 ? 11.078 -5.909 -11.417 1.00 97.56 220 LYS A CA 1
ATOM 1764 C C . LYS A 1 220 ? 11.224 -7.419 -11.379 1.00 97.56 220 LYS A C 1
ATOM 1766 O O . LYS A 1 220 ? 10.457 -8.105 -12.057 1.00 97.56 220 LYS A O 1
ATOM 1771 N N . GLY A 1 221 ? 12.169 -7.944 -10.614 1.00 96.56 221 GLY A N 1
ATOM 1772 C CA . GLY A 1 221 ? 12.412 -9.385 -10.568 1.00 96.56 221 GLY A CA 1
ATOM 1773 C C . GLY A 1 221 ? 13.678 -9.744 -9.813 1.00 96.56 221 GLY A C 1
ATOM 1774 O O . GLY A 1 221 ? 14.040 -9.048 -8.871 1.00 96.56 221 GLY A O 1
ATOM 1775 N N . ALA A 1 222 ? 14.315 -10.833 -10.236 1.00 95.12 222 ALA A N 1
ATOM 1776 C CA . ALA A 1 222 ? 15.631 -11.253 -9.768 1.00 95.12 222 ALA A CA 1
ATOM 1777 C C . ALA A 1 222 ? 16.739 -10.640 -10.647 1.00 95.12 222 ALA A C 1
ATOM 1779 O O . ALA A 1 222 ? 16.497 -10.323 -11.820 1.00 95.12 222 ALA A O 1
ATOM 1780 N N . LYS A 1 223 ? 17.944 -10.469 -10.094 1.00 95.06 223 LYS A N 1
ATOM 1781 C CA . LYS A 1 223 ? 19.061 -9.765 -10.753 1.00 95.06 223 LYS A CA 1
ATOM 1782 C C . LYS A 1 223 ? 19.509 -10.439 -12.051 1.00 95.06 223 LYS A C 1
ATOM 1784 O O . LYS A 1 223 ? 19.901 -9.770 -13.003 1.00 95.06 223 LYS A O 1
ATOM 1789 N N . GLU A 1 224 ? 19.389 -11.758 -12.130 1.00 94.44 224 GLU A N 1
ATOM 1790 C CA . GLU A 1 224 ? 19.789 -12.568 -13.284 1.00 94.44 224 GLU A CA 1
ATOM 1791 C C . GLU A 1 224 ? 18.976 -12.241 -14.543 1.00 94.44 224 GLU A C 1
ATOM 1793 O O . GLU A 1 224 ? 19.452 -12.463 -15.654 1.00 94.44 224 GLU A O 1
ATOM 1798 N N . LEU A 1 225 ? 17.777 -11.656 -14.401 1.00 95.00 225 LEU A N 1
ATOM 1799 C CA . LEU A 1 225 ? 16.960 -11.249 -15.548 1.00 95.00 225 LEU A CA 1
ATOM 1800 C C . LEU A 1 225 ? 17.656 -10.214 -16.437 1.00 95.00 225 LEU A C 1
ATOM 1802 O O . LEU A 1 225 ? 17.339 -10.145 -17.622 1.00 95.00 225 LEU A O 1
ATOM 1806 N N . ILE A 1 226 ? 18.608 -9.446 -15.897 1.00 94.69 226 ILE A N 1
ATOM 1807 C CA . ILE A 1 226 ? 19.403 -8.477 -16.664 1.00 94.69 226 ILE A CA 1
ATOM 1808 C C . ILE A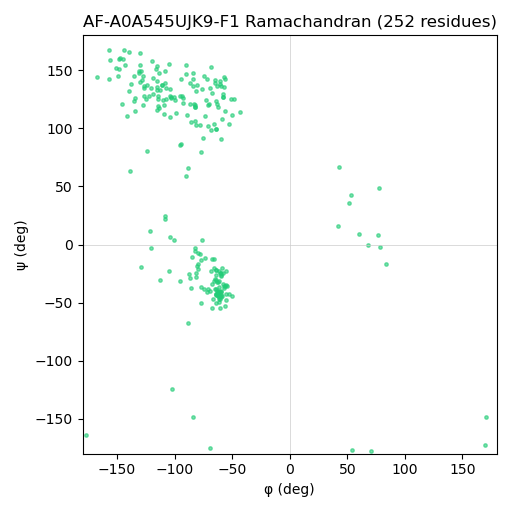 1 226 ? 20.140 -9.161 -17.819 1.00 94.69 226 ILE A C 1
ATOM 1810 O O . ILE A 1 226 ? 20.246 -8.590 -18.900 1.00 94.69 226 ILE A O 1
ATOM 1814 N N . GLN A 1 227 ? 20.598 -10.400 -17.622 1.00 94.25 227 GLN A N 1
ATOM 1815 C CA . GLN A 1 227 ? 21.379 -11.150 -18.611 1.00 94.25 227 GLN A CA 1
ATOM 1816 C C . GLN A 1 227 ? 20.575 -11.492 -19.875 1.00 94.25 227 GLN A C 1
ATOM 1818 O O . GLN A 1 227 ? 21.146 -11.911 -20.877 1.00 94.25 227 GLN A O 1
ATOM 1823 N N . LEU A 1 228 ? 19.248 -11.323 -19.846 1.00 94.12 228 LEU A N 1
ATOM 1824 C CA . LEU A 1 228 ? 18.380 -11.549 -21.001 1.00 94.12 228 LEU A CA 1
ATOM 1825 C C . LEU A 1 228 ? 18.376 -10.382 -21.999 1.00 94.12 228 LEU A C 1
ATOM 1827 O O . LEU A 1 228 ? 17.752 -10.513 -23.054 1.00 94.12 228 LEU A O 1
ATOM 1831 N N . PHE A 1 229 ? 19.012 -9.261 -21.654 1.00 93.94 229 PHE A N 1
ATOM 1832 C CA . PHE A 1 229 ? 18.956 -8.009 -22.399 1.00 93.94 229 PHE A CA 1
ATOM 1833 C C . PHE A 1 229 ? 20.334 -7.594 -22.900 1.00 93.94 229 PHE A C 1
ATOM 1835 O O . PHE A 1 229 ? 21.337 -7.731 -22.199 1.00 93.94 229 PHE A O 1
ATOM 1842 N N . ASP A 1 230 ? 20.364 -7.014 -24.098 1.00 93.06 230 ASP A N 1
ATOM 1843 C CA . ASP A 1 230 ? 21.583 -6.441 -24.656 1.00 93.06 230 ASP A CA 1
ATOM 1844 C C . ASP A 1 230 ? 22.052 -5.275 -23.788 1.00 93.06 230 ASP A C 1
ATOM 1846 O O . ASP A 1 230 ? 21.251 -4.418 -23.398 1.00 93.06 230 ASP A O 1
ATOM 1850 N N . LYS A 1 231 ? 23.359 -5.197 -23.522 1.00 91.56 231 LYS A N 1
ATOM 1851 C CA . LYS A 1 231 ? 23.945 -4.166 -22.650 1.00 91.56 231 LYS A CA 1
ATOM 1852 C C . LYS A 1 231 ? 23.581 -2.743 -23.089 1.00 91.56 231 LYS A C 1
ATOM 1854 O O . LYS A 1 231 ? 23.324 -1.893 -22.245 1.00 91.56 231 LYS A O 1
ATOM 1859 N N . GLU A 1 232 ? 23.494 -2.507 -24.396 1.00 90.94 232 GLU A N 1
ATOM 1860 C CA . GLU A 1 232 ? 23.123 -1.215 -24.995 1.00 90.94 232 GLU A CA 1
ATOM 1861 C C . GLU A 1 232 ? 21.659 -0.822 -24.758 1.00 90.94 232 GLU A C 1
ATOM 1863 O O . GLU A 1 232 ? 21.300 0.354 -24.826 1.00 90.94 232 GLU A O 1
ATOM 1868 N N . SER A 1 233 ? 20.793 -1.799 -24.483 1.00 89.88 233 SER A N 1
ATOM 1869 C CA . SER A 1 233 ? 19.388 -1.549 -24.161 1.00 89.88 233 SER A CA 1
ATOM 1870 C C . SER A 1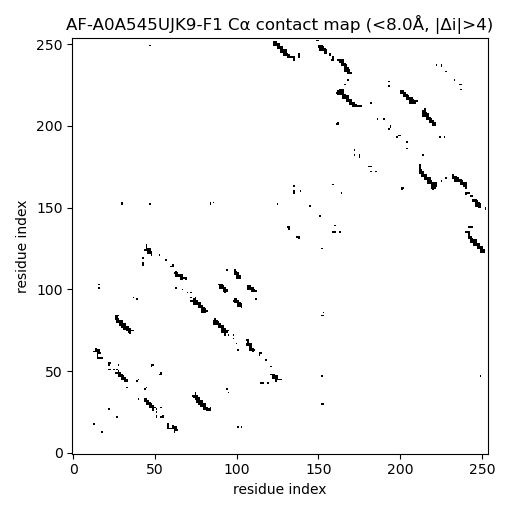 233 ? 19.192 -1.130 -22.703 1.00 89.88 233 SER A C 1
ATOM 1872 O O . SER A 1 233 ? 18.156 -0.551 -22.375 1.00 89.88 233 SER A O 1
ATOM 1874 N N . ILE A 1 234 ? 20.166 -1.394 -21.827 1.00 91.50 234 ILE A N 1
ATOM 1875 C CA . ILE A 1 234 ? 20.072 -1.149 -20.389 1.00 91.50 234 ILE A CA 1
ATOM 1876 C C . ILE A 1 234 ? 20.376 0.319 -20.093 1.00 91.50 234 ILE A C 1
ATOM 1878 O O . ILE A 1 234 ? 21.478 0.811 -20.307 1.00 91.50 234 ILE A O 1
ATOM 1882 N N . VAL A 1 235 ? 19.385 1.012 -19.540 1.00 90.00 235 VAL A N 1
ATOM 1883 C CA . VAL A 1 235 ? 19.479 2.430 -19.153 1.00 90.00 235 VAL A CA 1
ATOM 1884 C C . VAL A 1 235 ? 19.838 2.568 -17.679 1.00 90.00 235 VAL A C 1
ATOM 1886 O O . VAL A 1 235 ? 20.475 3.529 -17.261 1.00 90.00 235 VAL A O 1
ATOM 1889 N N . PHE A 1 236 ? 19.394 1.603 -16.878 1.00 87.69 236 PHE A N 1
ATOM 1890 C CA . PHE A 1 236 ? 19.585 1.579 -15.439 1.00 87.69 236 PHE A CA 1
ATOM 1891 C C . PHE A 1 236 ? 19.860 0.139 -15.028 1.00 87.69 236 PHE A C 1
ATOM 1893 O O . PHE A 1 236 ? 18.973 -0.700 -15.165 1.00 87.69 236 PHE A O 1
ATOM 1900 N N . THR A 1 237 ? 21.092 -0.139 -14.604 1.00 85.69 237 THR A N 1
ATOM 1901 C CA . THR A 1 237 ? 21.674 -1.488 -14.548 1.00 85.69 237 THR A CA 1
ATOM 1902 C C . THR A 1 237 ? 21.019 -2.394 -13.522 1.00 85.69 237 THR A C 1
ATOM 1904 O O . THR A 1 237 ? 20.558 -3.466 -13.887 1.00 85.69 237 THR A O 1
ATOM 1907 N N . TRP A 1 238 ? 20.951 -1.984 -12.262 1.00 96.00 238 TRP A N 1
ATOM 1908 C CA . TRP A 1 238 ? 20.244 -2.715 -11.215 1.00 96.00 238 TRP A CA 1
ATOM 1909 C C . TRP A 1 238 ? 20.094 -1.835 -9.981 1.00 96.00 238 TRP A C 1
ATOM 1911 O O . TRP A 1 238 ? 21.011 -1.091 -9.632 1.00 96.00 238 TRP A O 1
ATOM 1921 N N . LYS A 1 239 ? 18.965 -1.964 -9.292 1.00 95.62 239 LYS A N 1
ATOM 1922 C CA . LYS A 1 239 ? 18.760 -1.406 -7.959 1.00 95.62 239 LYS A CA 1
ATOM 1923 C C . LYS A 1 239 ? 18.112 -2.442 -7.072 1.00 95.62 239 LYS A C 1
ATOM 1925 O O . LYS A 1 239 ? 16.951 -2.793 -7.287 1.00 95.62 239 LYS A O 1
ATOM 1930 N N . ASP A 1 240 ? 18.855 -2.854 -6.056 1.00 94.88 240 ASP A N 1
ATOM 1931 C CA . ASP A 1 240 ? 18.335 -3.681 -4.980 1.00 94.88 240 ASP A CA 1
ATOM 1932 C C . ASP A 1 240 ? 17.210 -2.944 -4.250 1.00 94.88 240 ASP A C 1
ATOM 1934 O O . ASP A 1 240 ? 17.273 -1.732 -3.990 1.00 94.88 240 ASP A O 1
ATOM 1938 N N . TYR A 1 241 ? 16.152 -3.678 -3.923 1.00 95.38 241 TYR A N 1
ATOM 1939 C CA . TYR A 1 241 ? 15.161 -3.167 -2.996 1.00 95.38 241 TYR A CA 1
ATOM 1940 C C . TYR A 1 241 ? 15.698 -3.243 -1.573 1.00 95.38 241 TYR A C 1
ATOM 1942 O O . TYR A 1 241 ? 16.247 -4.254 -1.149 1.00 95.38 241 TYR A O 1
ATOM 1950 N N . ARG A 1 242 ? 15.520 -2.152 -0.825 1.00 93.44 242 ARG A N 1
ATOM 1951 C CA . ARG A 1 242 ? 15.886 -2.114 0.588 1.00 93.44 242 ARG A CA 1
ATOM 1952 C C . ARG A 1 242 ? 14.881 -2.945 1.383 1.00 93.44 242 ARG A C 1
ATOM 1954 O O . ARG A 1 242 ? 13.685 -2.654 1.271 1.00 93.44 242 ARG A O 1
ATOM 1961 N N . PRO A 1 243 ? 15.325 -3.945 2.158 1.00 93.88 243 PRO A N 1
ATOM 1962 C CA . PRO A 1 243 ? 14.447 -4.716 3.021 1.00 93.88 243 PRO A CA 1
ATOM 1963 C C . PRO A 1 243 ? 14.110 -3.889 4.266 1.00 93.88 243 PRO A C 1
ATOM 1965 O O . PRO A 1 243 ? 14.698 -4.037 5.332 1.00 93.88 243 PRO A O 1
ATOM 1968 N N . GLU A 1 244 ? 13.167 -2.971 4.109 1.00 94.88 244 GLU A N 1
ATOM 1969 C CA . GLU A 1 244 ? 12.608 -2.182 5.205 1.00 94.88 244 GLU A CA 1
ATOM 1970 C C . GLU A 1 244 ? 11.103 -2.447 5.274 1.00 94.88 244 GLU A C 1
ATOM 1972 O O . GLU A 1 244 ? 10.421 -2.481 4.243 1.00 94.88 244 GLU A O 1
ATOM 1977 N N . LEU A 1 245 ? 10.590 -2.660 6.483 1.00 94.88 245 LEU A N 1
ATOM 1978 C CA . LEU A 1 245 ? 9.185 -2.941 6.752 1.00 94.88 245 LEU A CA 1
ATOM 1979 C C . LEU A 1 245 ? 8.648 -1.965 7.787 1.00 94.88 245 LEU A C 1
ATOM 1981 O O . LEU A 1 245 ? 9.254 -1.769 8.837 1.00 94.88 245 LEU A O 1
ATOM 1985 N N . ILE A 1 246 ? 7.465 -1.424 7.525 1.00 95.12 246 ILE A N 1
ATOM 1986 C CA . ILE A 1 246 ? 6.678 -0.722 8.534 1.00 95.12 246 ILE A CA 1
ATOM 1987 C C . ILE A 1 246 ? 5.497 -1.622 8.884 1.00 95.12 246 ILE A C 1
ATOM 1989 O O . ILE A 1 246 ? 4.752 -2.042 7.996 1.00 95.12 246 ILE A O 1
ATOM 1993 N N . ALA A 1 247 ? 5.344 -1.920 10.169 1.00 95.56 247 ALA A N 1
ATOM 1994 C CA . ALA A 1 247 ? 4.242 -2.711 10.698 1.00 95.56 247 ALA A CA 1
ATOM 1995 C C . ALA A 1 247 ? 3.573 -1.984 11.867 1.00 95.56 247 ALA A C 1
ATOM 1997 O O . ALA A 1 247 ? 4.220 -1.247 12.613 1.00 95.56 247 ALA A O 1
ATOM 1998 N N . TYR A 1 248 ? 2.277 -2.217 12.030 1.00 96.38 248 TYR A N 1
ATOM 1999 C CA . TYR A 1 248 ? 1.432 -1.605 13.046 1.00 96.38 248 TYR A CA 1
ATOM 2000 C C . TYR A 1 248 ? 0.938 -2.691 13.991 1.00 96.38 248 TYR A C 1
ATOM 2002 O O . TYR A 1 248 ? 0.221 -3.598 13.574 1.00 96.38 248 TYR A O 1
ATOM 2010 N N . TRP A 1 249 ? 1.342 -2.599 15.253 1.00 95.94 249 TRP A N 1
ATOM 2011 C CA . TRP A 1 249 ? 1.047 -3.587 16.289 1.00 95.94 249 TRP A CA 1
ATOM 2012 C C . TRP A 1 249 ? -0.045 -3.077 17.210 1.00 95.94 249 TRP A C 1
ATOM 2014 O O . TRP A 1 249 ? 0.038 -1.939 17.660 1.00 95.94 249 TRP A O 1
ATOM 2024 N N . VAL A 1 250 ? -1.043 -3.887 17.527 1.00 94.69 250 VAL A N 1
ATOM 2025 C CA . VAL A 1 250 ? -2.086 -3.501 18.475 1.00 94.69 250 VAL A CA 1
ATOM 2026 C C . VAL A 1 250 ? -1.484 -3.436 19.879 1.00 94.69 250 VAL A C 1
ATOM 2028 O O . VAL A 1 250 ? -0.947 -4.423 20.368 1.00 94.69 250 VAL A O 1
ATOM 2031 N N . ALA A 1 251 ? -1.549 -2.266 20.520 1.00 88.62 251 ALA A N 1
ATOM 2032 C CA . ALA A 1 251 ? -0.802 -1.993 21.754 1.00 88.62 251 ALA A CA 1
ATOM 2033 C C . ALA A 1 251 ? -1.218 -2.876 22.944 1.00 88.62 251 ALA A C 1
ATOM 2035 O O . ALA A 1 251 ? -0.407 -3.126 23.829 1.00 88.62 251 ALA A O 1
ATOM 2036 N N . ASP A 1 252 ? -2.464 -3.349 22.939 1.00 84.25 252 ASP A N 1
ATOM 2037 C CA . ASP A 1 252 ? -3.067 -4.109 24.037 1.00 84.25 252 ASP A CA 1
ATOM 2038 C C . ASP A 1 252 ? -3.257 -5.592 23.676 1.00 84.25 252 ASP A C 1
ATOM 2040 O O . ASP A 1 252 ? -4.191 -6.236 24.163 1.00 84.25 252 ASP A O 1
ATOM 2044 N N . ALA A 1 253 ? -2.465 -6.121 22.740 1.00 68.19 253 ALA A N 1
ATOM 2045 C CA . ALA A 1 253 ? -2.444 -7.557 22.498 1.00 68.19 253 ALA A CA 1
ATOM 2046 C C . ALA A 1 253 ? -1.805 -8.272 23.705 1.00 68.19 253 ALA A C 1
ATOM 2048 O O . ALA A 1 253 ? -0.843 -7.769 24.285 1.00 68.19 253 ALA A O 1
ATOM 2049 N N . LYS A 1 254 ? -2.430 -9.366 24.146 1.00 50.19 254 LYS A N 1
ATOM 2050 C CA . LYS A 1 254 ? -2.037 -10.154 25.320 1.00 50.19 254 LYS A CA 1
ATOM 2051 C C . LYS A 1 254 ? -1.332 -11.426 24.893 1.00 50.19 254 LYS A C 1
ATOM 2053 O O . LYS A 1 254 ? -1.859 -12.052 23.946 1.00 50.19 254 LYS A O 1
#

Radius of gyration: 23.7 Å; Cα contacts (8 Å, |Δi|>4): 437; chains: 1; bounding box: 86×45×61 Å

Nearest PDB structures (foldseek):
  2n76-assembly1_A  TM=5.057E-01  e=2.373E+00  synthetic construct
  1kvd-assembly1_B  TM=3.435E-01  e=1.664E+00  Millerozyma farinosa
  6znb-assembly1_AA  TM=2.702E-01  e=2.373E+00  Bacteriophage sp.
  6p8g-assembly1_B  TM=3.284E-01  e=6.880E+00  Homo sapiens